Protein AF-A0A8T5P0H5-F1 (afdb_monomer)

Nearest PDB structures (foldseek):
  1v0w-assembly1_A  TM=5.318E-01  e=8.732E-02  Streptomyces sp. PMF
  1v0r-assembly1_A  TM=5.333E-01  e=1.124E-01  Streptomyces sp. PMF
  1v0t-assembly1_A  TM=5.314E-01  e=1.359E-01  Streptomyces sp. PMF
  1v0v-assembly1_A  TM=5.376E-01  e=1.448E-01  Streptomyces sp. PMF
  8ctp-assembly1_A  TM=5.284E-01  e=1.124E-01  Streptomyces sp. PMF

Structure (mmCIF, N/CA/C/O backbone):
data_AF-A0A8T5P0H5-F1
#
_entry.id   AF-A0A8T5P0H5-F1
#
loop_
_atom_site.group_PDB
_atom_site.id
_atom_site.type_symbol
_atom_site.label_atom_id
_atom_site.label_alt_id
_atom_site.label_comp_id
_atom_site.label_asym_id
_atom_site.label_entity_id
_atom_site.label_seq_id
_atom_site.pdbx_PDB_ins_code
_atom_site.Cartn_x
_atom_site.Cartn_y
_atom_site.Cartn_z
_atom_site.occupancy
_atom_site.B_iso_or_equiv
_atom_site.auth_seq_id
_atom_site.auth_comp_id
_atom_site.auth_asym_id
_atom_site.auth_atom_id
_atom_site.pdbx_PDB_model_num
ATOM 1 N N . MET A 1 1 ? -39.575 -4.134 -15.762 1.00 44.69 1 MET A N 1
ATOM 2 C CA . MET A 1 1 ? -38.129 -4.417 -15.915 1.00 44.69 1 MET A CA 1
ATOM 3 C C . MET A 1 1 ? -37.350 -3.123 -15.708 1.00 44.69 1 MET A C 1
ATOM 5 O O . MET A 1 1 ? -37.526 -2.203 -16.495 1.00 44.69 1 MET A O 1
ATOM 9 N N . LYS A 1 2 ? -36.555 -3.002 -14.634 1.00 48.47 2 LYS A N 1
ATOM 10 C CA . LYS A 1 2 ? -35.640 -1.858 -14.465 1.00 48.47 2 LYS A CA 1
ATOM 11 C C . LYS A 1 2 ? -34.492 -2.027 -15.464 1.00 48.47 2 LYS A C 1
ATOM 13 O O . LYS A 1 2 ? -33.839 -3.065 -15.444 1.00 48.47 2 LYS A O 1
ATOM 18 N N . LYS A 1 3 ? -34.269 -1.041 -16.341 1.00 45.06 3 LYS A N 1
ATOM 19 C CA . LYS A 1 3 ? -33.058 -0.974 -17.172 1.00 45.06 3 LYS A CA 1
ATOM 20 C C . LYS A 1 3 ? -31.855 -0.977 -16.229 1.00 45.06 3 LYS A C 1
ATOM 22 O O . LYS A 1 3 ? -31.687 -0.038 -15.456 1.00 45.06 3 LYS A O 1
ATOM 27 N N . ILE A 1 4 ? -31.061 -2.043 -16.266 1.00 47.72 4 ILE A N 1
ATOM 28 C CA . ILE A 1 4 ? -29.749 -2.066 -15.625 1.00 47.72 4 ILE A CA 1
ATOM 29 C C . ILE A 1 4 ? -28.857 -1.197 -16.507 1.00 47.72 4 ILE A C 1
ATOM 31 O O . ILE A 1 4 ? -28.456 -1.607 -17.593 1.00 47.72 4 ILE A O 1
ATOM 35 N N . THR A 1 5 ? -28.624 0.044 -16.087 1.00 47.12 5 THR A N 1
ATOM 36 C CA . THR A 1 5 ? -27.625 0.905 -16.718 1.00 47.12 5 THR A CA 1
ATOM 37 C C . THR A 1 5 ? -26.264 0.314 -16.381 1.00 47.12 5 THR A C 1
ATOM 39 O O . THR A 1 5 ? -25.822 0.372 -15.236 1.00 47.12 5 THR A O 1
ATOM 42 N N . GLN A 1 6 ? -25.629 -0.321 -17.361 1.00 45.25 6 GLN A N 1
ATOM 43 C CA . GLN A 1 6 ? -24.291 -0.877 -17.219 1.00 45.25 6 GLN A CA 1
ATOM 44 C C . GLN A 1 6 ? -23.305 0.290 -17.074 1.00 45.25 6 GLN A C 1
ATOM 46 O O . GLN A 1 6 ? -22.944 0.938 -18.053 1.00 45.25 6 GLN A O 1
ATOM 51 N N . ILE A 1 7 ? -22.919 0.610 -15.838 1.00 54.91 7 ILE A N 1
ATOM 52 C CA . ILE A 1 7 ? -21.871 1.597 -15.570 1.00 54.91 7 ILE A CA 1
ATOM 53 C C . ILE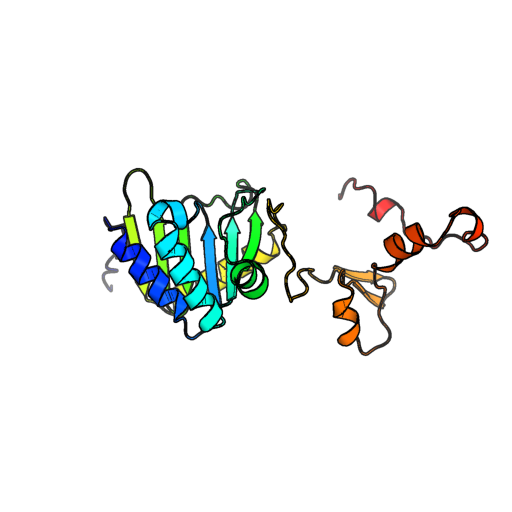 A 1 7 ? -20.541 0.899 -15.852 1.00 54.91 7 ILE A C 1
ATOM 55 O O . ILE A 1 7 ? -20.020 0.167 -15.014 1.00 54.91 7 ILE A O 1
ATOM 59 N N . SER A 1 8 ? -20.000 1.082 -17.056 1.00 57.00 8 SER A N 1
ATOM 60 C CA . SER A 1 8 ? -18.631 0.668 -17.355 1.00 57.00 8 SER A CA 1
ATOM 61 C C . SER A 1 8 ? -17.672 1.635 -16.660 1.00 57.00 8 SER A C 1
ATOM 63 O O . SER A 1 8 ? -17.469 2.758 -17.126 1.00 57.00 8 SER A O 1
ATOM 65 N N . CYS A 1 9 ? -17.090 1.224 -15.535 1.00 64.69 9 CYS A N 1
ATOM 66 C CA . CYS A 1 9 ? -15.968 1.945 -14.943 1.00 64.69 9 CYS A CA 1
ATOM 67 C C . CYS A 1 9 ? -14.718 1.620 -15.772 1.00 64.69 9 CYS A C 1
ATOM 69 O O . CYS A 1 9 ? -14.183 0.518 -15.693 1.00 64.69 9 CYS A O 1
ATOM 71 N N . VAL A 1 10 ? -14.307 2.550 -16.633 1.00 81.50 10 VAL A N 1
ATOM 72 C CA . VAL A 1 10 ? -13.114 2.414 -17.479 1.00 81.50 10 VAL A CA 1
ATOM 73 C C . VAL A 1 10 ? -12.000 3.272 -16.887 1.00 81.50 10 VAL A C 1
ATOM 75 O O . VAL A 1 10 ? -12.259 4.400 -16.470 1.00 81.50 10 VAL A O 1
ATOM 78 N N . LEU A 1 11 ? -10.769 2.749 -16.887 1.00 84.19 11 LEU A N 1
ATOM 79 C CA . LEU A 1 11 ? -9.558 3.498 -16.537 1.00 84.19 11 LEU A CA 1
ATOM 80 C C . LEU A 1 11 ? -9.450 4.776 -17.381 1.00 84.19 11 LEU A C 1
ATOM 82 O O . LEU A 1 11 ? -9.324 4.709 -18.608 1.00 84.19 11 LEU A O 1
ATOM 86 N N . GLN A 1 12 ? -9.495 5.932 -16.718 1.00 90.12 12 GLN A N 1
ATOM 87 C CA . GLN A 1 12 ? -9.433 7.250 -17.352 1.00 90.12 12 GLN A CA 1
ATOM 88 C C . GLN A 1 12 ? -7.997 7.764 -17.356 1.00 90.12 12 GLN A C 1
ATOM 90 O O . GLN A 1 12 ? -7.232 7.449 -16.450 1.00 90.12 12 GLN A O 1
ATOM 95 N N . CYS A 1 13 ? -7.616 8.556 -18.361 1.00 91.75 13 CYS A N 1
ATOM 96 C CA . CYS A 1 13 ? -6.316 9.229 -18.356 1.00 91.75 13 CYS A CA 1
ATOM 97 C C . CYS A 1 13 ? -6.170 10.082 -17.091 1.00 91.75 13 CYS A C 1
ATOM 99 O O . CYS A 1 13 ? -7.081 10.835 -16.755 1.00 91.75 13 CYS A O 1
ATOM 101 N N . ALA A 1 14 ? -5.020 9.981 -16.433 1.00 93.94 14 ALA A N 1
ATOM 102 C CA . ALA A 1 14 ? -4.724 10.727 -15.220 1.00 93.94 14 ALA A CA 1
ATOM 103 C C . ALA A 1 14 ? -3.312 11.312 -15.260 1.00 93.94 14 ALA A C 1
ATOM 105 O O . ALA A 1 14 ? -2.470 10.938 -16.080 1.00 93.94 14 ALA A O 1
ATOM 106 N N . THR A 1 15 ? -3.071 12.267 -14.376 1.00 95.00 15 THR A N 1
ATOM 107 C CA . THR A 1 15 ? -1.801 12.962 -14.207 1.00 95.00 15 THR A CA 1
ATOM 108 C C . THR A 1 15 ? -1.085 12.482 -12.951 1.00 95.00 15 THR A C 1
ATOM 110 O O . THR A 1 15 ? -1.682 11.920 -12.033 1.00 95.00 15 THR A O 1
ATOM 113 N N . VAL A 1 16 ? 0.219 12.747 -12.878 1.00 94.69 16 VAL A N 1
ATOM 114 C CA . VAL A 1 16 ? 1.026 12.466 -11.680 1.00 94.69 16 VAL A CA 1
ATOM 115 C C . VAL A 1 16 ? 0.459 13.179 -10.442 1.00 94.69 16 VAL A C 1
ATOM 117 O O . VAL A 1 16 ? 0.524 12.639 -9.340 1.00 94.69 16 VAL A O 1
ATOM 120 N N . ASN A 1 17 ? -0.144 14.360 -10.618 1.00 96.00 17 ASN A N 1
ATOM 121 C CA . ASN A 1 17 ? -0.782 15.091 -9.523 1.00 96.00 17 ASN A CA 1
ATOM 122 C C . ASN A 1 17 ? -2.040 14.379 -9.011 1.00 96.00 17 ASN A C 1
ATOM 124 O O . ASN A 1 17 ? -2.249 14.354 -7.805 1.00 96.00 17 ASN A O 1
ATOM 128 N N . ASP A 1 18 ? -2.819 13.726 -9.879 1.00 95.94 18 ASP A N 1
ATOM 129 C CA . ASP A 1 18 ? -3.996 12.960 -9.445 1.00 95.94 18 ASP A CA 1
ATOM 130 C C . ASP A 1 18 ? -3.599 11.793 -8.525 1.00 95.94 18 ASP A C 1
ATOM 132 O O . ASP A 1 18 ? -4.246 11.550 -7.504 1.00 95.94 18 ASP A O 1
ATOM 136 N N . LEU A 1 19 ? -2.498 11.097 -8.844 1.00 95.19 19 LEU A N 1
ATOM 137 C CA . LEU A 1 19 ? -1.942 10.050 -7.978 1.00 95.19 19 LEU A CA 1
ATOM 138 C C . LEU A 1 19 ? -1.364 10.607 -6.677 1.00 95.19 19 LEU A C 1
ATOM 140 O O . LEU A 1 19 ? -1.512 9.987 -5.621 1.00 95.19 19 LEU A O 1
ATOM 144 N N . T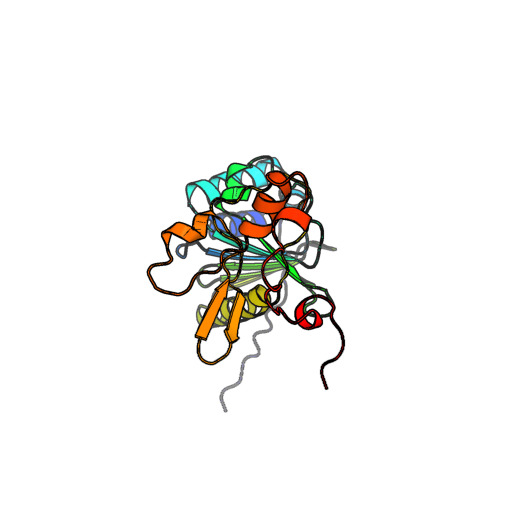YR A 1 20 ? -0.717 11.770 -6.731 1.00 96.44 20 TYR A N 1
ATOM 145 C CA . TYR A 1 20 ? -0.203 12.431 -5.536 1.00 96.44 20 TYR A CA 1
ATOM 146 C C . TYR A 1 20 ? -1.342 12.847 -4.594 1.00 96.44 20 TYR A C 1
ATOM 148 O O . TYR A 1 20 ? -1.295 12.527 -3.409 1.00 96.44 20 TYR A O 1
ATOM 156 N N . ASP A 1 21 ? -2.407 13.456 -5.115 1.00 97.50 21 ASP A N 1
ATOM 157 C CA . ASP A 1 21 ? -3.586 13.858 -4.341 1.00 97.50 21 ASP A CA 1
ATOM 158 C C . ASP A 1 21 ? -4.334 12.654 -3.758 1.00 97.50 21 ASP A C 1
ATOM 160 O O . ASP A 1 21 ? -4.834 12.699 -2.630 1.00 97.50 21 ASP A O 1
ATOM 164 N N . LEU A 1 22 ? -4.411 11.552 -4.509 1.00 97.50 22 LEU A N 1
ATOM 165 C CA . LEU A 1 22 ? -4.937 10.283 -4.015 1.00 97.50 22 LEU A CA 1
ATOM 166 C C . LEU A 1 22 ? -4.081 9.741 -2.859 1.00 97.50 22 LEU A C 1
ATOM 168 O O . LEU A 1 22 ? -4.621 9.349 -1.823 1.00 97.50 22 LEU A O 1
ATOM 172 N N . SER A 1 23 ? -2.756 9.770 -3.010 1.00 97.12 23 SER A N 1
ATOM 173 C CA . SER A 1 23 ? -1.814 9.330 -1.978 1.00 97.12 23 SER A CA 1
ATOM 174 C C . SER A 1 23 ? -1.914 10.203 -0.725 1.00 97.12 23 SER A C 1
ATOM 176 O O . SER A 1 23 ? -1.983 9.673 0.383 1.00 97.12 23 SER A O 1
ATOM 178 N N . LEU A 1 24 ? -2.031 11.527 -0.884 1.00 98.00 24 LEU A N 1
ATOM 179 C CA . LEU A 1 24 ? -2.271 12.469 0.213 1.00 98.00 24 LEU A CA 1
ATOM 180 C C . LEU A 1 24 ? -3.552 12.134 0.983 1.00 98.00 24 LEU A C 1
ATOM 182 O O . LEU A 1 24 ? -3.541 12.122 2.213 1.00 98.00 24 LEU A O 1
ATOM 186 N N . LYS A 1 25 ? -4.645 11.816 0.277 1.00 98.19 25 LYS A N 1
ATOM 187 C CA . LYS A 1 25 ? -5.904 11.391 0.911 1.00 98.19 25 LYS A CA 1
ATOM 188 C C . LYS A 1 25 ? -5.732 10.091 1.688 1.00 98.19 25 LYS A C 1
ATOM 190 O O . LYS A 1 25 ? -6.198 10.007 2.819 1.00 98.19 25 LYS A O 1
ATOM 195 N N . SER A 1 26 ? -5.022 9.110 1.132 1.00 98.12 26 SER A N 1
ATOM 196 C CA . SER A 1 26 ? -4.758 7.850 1.839 1.00 98.12 26 SER A CA 1
ATOM 197 C C . SER A 1 26 ? -3.908 8.051 3.101 1.00 98.12 26 SER A C 1
ATOM 199 O O . SER A 1 26 ? -4.159 7.415 4.124 1.00 98.12 26 SER A O 1
ATOM 201 N N . ALA A 1 27 ? -2.981 9.018 3.093 1.00 98.06 27 ALA A N 1
ATOM 202 C CA . ALA A 1 27 ? -2.205 9.402 4.273 1.00 98.06 27 ALA A CA 1
ATOM 203 C C . ALA A 1 27 ? -3.049 10.081 5.364 1.00 98.06 27 ALA A C 1
ATOM 205 O O . ALA A 1 27 ? -2.593 10.224 6.498 1.00 98.06 27 ALA A O 1
ATOM 206 N N . GLN A 1 28 ? -4.277 10.487 5.043 1.00 97.94 28 GLN A N 1
ATOM 207 C CA . GLN A 1 28 ? -5.263 11.062 5.959 1.00 97.94 28 GLN A CA 1
ATOM 208 C C . GLN A 1 28 ? -6.421 10.093 6.258 1.00 97.94 28 GLN A C 1
ATOM 210 O O . GLN A 1 28 ? -7.423 10.513 6.838 1.00 97.94 28 GLN A O 1
ATOM 215 N N . SER A 1 29 ? -6.279 8.814 5.882 1.00 97.88 29 SER A N 1
ATOM 216 C CA . SER A 1 29 ? -7.278 7.759 6.090 1.00 97.88 29 SER A CA 1
ATOM 217 C C . SER A 1 29 ? -7.790 7.741 7.532 1.00 97.88 29 SER A C 1
ATOM 219 O O . SER A 1 29 ? -7.007 7.745 8.494 1.00 97.88 29 SER A O 1
ATOM 221 N N . LYS A 1 30 ? -9.117 7.719 7.688 1.00 97.88 30 LYS A N 1
ATOM 222 C CA . LYS A 1 30 ? -9.780 7.720 9.002 1.00 97.88 30 LYS A CA 1
ATOM 223 C C . LYS A 1 30 ? -9.625 6.378 9.700 1.00 97.88 30 LYS A C 1
ATOM 225 O O . LYS A 1 30 ? -9.479 6.337 10.917 1.00 97.88 30 LYS A O 1
ATOM 230 N N . GLU A 1 31 ? -9.606 5.295 8.931 1.00 97.50 31 GLU A N 1
ATOM 231 C CA . GLU A 1 31 ? -9.396 3.940 9.440 1.00 97.50 31 GLU A CA 1
ATOM 232 C C . GLU A 1 31 ? -7.953 3.663 9.878 1.00 97.50 31 GLU A C 1
ATOM 234 O O . GLU A 1 31 ? -7.678 2.593 10.425 1.00 97.50 31 GLU A O 1
ATOM 239 N N . LYS A 1 32 ? -7.022 4.596 9.625 1.00 97.88 32 LYS A N 1
ATOM 240 C CA . LYS A 1 32 ? -5.582 4.439 9.899 1.00 97.88 32 LYS A CA 1
ATOM 241 C C . LYS A 1 32 ? -4.961 3.222 9.210 1.00 97.88 32 LYS A C 1
ATOM 243 O O . LYS A 1 32 ? -3.913 2.728 9.623 1.00 97.88 32 LYS A O 1
ATOM 248 N N . LYS A 1 33 ? -5.607 2.740 8.149 1.00 97.69 33 LYS A N 1
ATOM 249 C CA . LYS A 1 33 ? -5.208 1.563 7.383 1.00 97.69 33 LYS A CA 1
ATOM 250 C C . LYS A 1 33 ? -5.294 1.852 5.897 1.00 97.69 33 LYS A C 1
ATOM 252 O O . LYS A 1 33 ? -6.231 2.504 5.431 1.00 97.69 33 LYS A O 1
ATOM 257 N N . VAL A 1 34 ? -4.310 1.337 5.179 1.00 98.50 34 VAL A N 1
ATOM 258 C CA . VAL A 1 34 ? -4.215 1.373 3.725 1.00 98.50 34 VAL A CA 1
ATOM 259 C C . VAL A 1 34 ? -3.761 -0.004 3.255 1.00 98.50 34 VAL A C 1
ATOM 261 O O . VAL A 1 34 ? -2.863 -0.604 3.848 1.00 98.50 34 VAL A O 1
ATOM 264 N N . PHE A 1 35 ? -4.384 -0.506 2.197 1.00 98.69 35 PHE A N 1
ATOM 265 C CA . PHE A 1 35 ? -4.024 -1.771 1.566 1.00 98.69 35 PHE A CA 1
ATOM 266 C C . PHE A 1 35 ? -3.581 -1.509 0.130 1.00 98.69 35 PHE A C 1
ATOM 268 O O . PHE A 1 35 ? -4.236 -0.746 -0.582 1.00 98.69 35 PHE A O 1
ATOM 275 N N . ILE A 1 36 ? -2.470 -2.119 -0.277 1.00 98.31 36 ILE A N 1
ATOM 276 C CA . ILE A 1 36 ? -1.830 -1.876 -1.570 1.00 98.31 36 ILE A CA 1
ATOM 277 C C . ILE A 1 36 ? -1.541 -3.202 -2.261 1.00 98.31 36 ILE A C 1
ATOM 279 O O . ILE A 1 36 ? -0.855 -4.057 -1.704 1.00 98.31 36 ILE A O 1
ATOM 283 N N . TYR A 1 37 ? -2.015 -3.349 -3.491 1.00 98.12 37 TYR A N 1
ATOM 284 C CA . TYR A 1 37 ? -1.456 -4.308 -4.438 1.00 98.12 37 TYR A CA 1
ATOM 285 C C . TYR A 1 37 ? -0.434 -3.560 -5.292 1.00 98.12 37 TYR A C 1
ATOM 287 O O . TYR A 1 37 ? -0.807 -2.714 -6.102 1.00 98.12 37 TYR A O 1
ATOM 295 N N . GLU A 1 38 ? 0.848 -3.824 -5.058 1.00 95.50 38 GLU A N 1
ATOM 296 C CA . GLU A 1 38 ? 1.960 -3.050 -5.608 1.00 95.50 38 GLU A CA 1
ATOM 297 C C . GLU A 1 38 ? 2.542 -3.713 -6.855 1.00 95.50 38 GLU A C 1
ATOM 299 O O . GLU A 1 38 ? 2.942 -4.885 -6.832 1.00 95.50 38 GLU A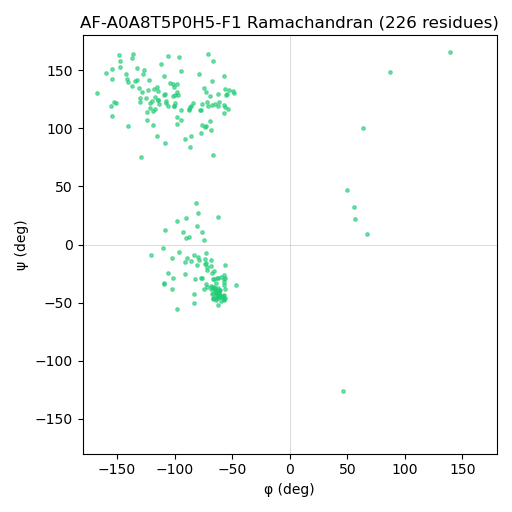 O 1
ATOM 304 N N . LYS A 1 39 ? 2.703 -2.903 -7.904 1.00 92.00 39 LYS A N 1
ATOM 305 C CA . LYS A 1 39 ? 3.435 -3.255 -9.122 1.00 92.00 39 LYS A CA 1
ATOM 306 C C . LYS A 1 39 ? 4.764 -2.505 -9.241 1.00 92.00 39 LYS A C 1
ATOM 308 O O . LYS A 1 39 ? 5.725 -3.067 -9.766 1.00 92.00 39 LYS A O 1
ATOM 313 N N . SER A 1 40 ? 4.845 -1.259 -8.776 1.00 87.31 40 SER A N 1
ATOM 314 C CA . SER A 1 40 ? 6.027 -0.411 -8.916 1.00 87.31 40 SER A CA 1
ATOM 315 C 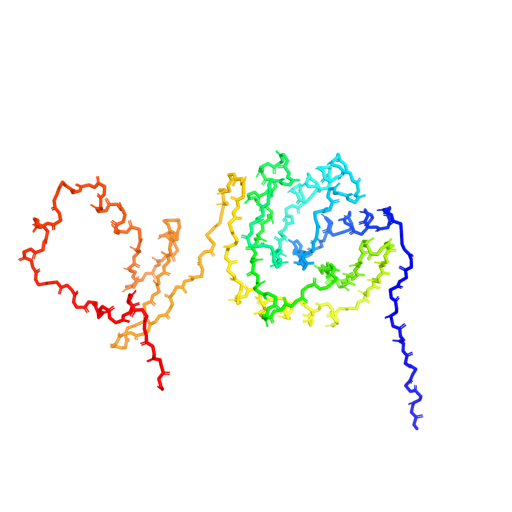C . SER A 1 40 ? 6.139 0.657 -7.825 1.00 87.31 40 SER A C 1
ATOM 317 O O . SER A 1 40 ? 5.144 1.166 -7.339 1.00 87.31 40 SER A O 1
ATOM 319 N N . ASP A 1 41 ? 7.376 1.041 -7.500 1.00 88.25 41 ASP A N 1
ATOM 320 C CA . ASP A 1 41 ? 7.651 2.048 -6.470 1.00 88.25 41 ASP A CA 1
ATOM 321 C C . ASP A 1 41 ? 7.115 3.439 -6.852 1.00 88.25 41 ASP A C 1
ATOM 323 O O . ASP A 1 41 ? 7.573 4.053 -7.824 1.00 88.25 41 ASP A O 1
ATOM 327 N N . LEU A 1 42 ? 6.225 3.970 -6.008 1.00 87.38 42 LEU A N 1
ATOM 328 C CA . LEU A 1 42 ? 5.649 5.315 -6.089 1.00 87.38 42 LEU A CA 1
ATOM 329 C C . LEU A 1 42 ? 6.696 6.418 -6.336 1.00 87.38 42 LEU A C 1
ATOM 331 O O . LEU A 1 42 ? 6.417 7.384 -7.053 1.00 87.38 42 LEU A O 1
ATOM 335 N N . SER A 1 43 ? 7.912 6.286 -5.790 1.00 91.56 43 SER A N 1
ATOM 336 C CA . SER A 1 43 ? 8.985 7.279 -5.959 1.00 91.56 43 SER A CA 1
ATOM 337 C C . SER A 1 43 ? 9.380 7.499 -7.424 1.00 91.56 43 SER A C 1
ATOM 339 O O . SER A 1 43 ? 9.760 8.610 -7.798 1.00 91.56 43 SER A O 1
ATOM 341 N N . LYS A 1 44 ? 9.206 6.480 -8.275 1.00 90.69 44 LYS A N 1
ATOM 342 C CA . LYS A 1 44 ? 9.468 6.554 -9.718 1.00 90.69 44 LYS A CA 1
ATOM 343 C C . LYS A 1 44 ? 8.432 7.392 -10.467 1.00 90.69 44 LYS A C 1
ATOM 345 O O . LYS A 1 44 ? 8.706 7.835 -11.577 1.00 90.69 44 LYS A O 1
ATOM 350 N N . ILE A 1 45 ? 7.259 7.604 -9.870 1.00 90.62 45 ILE A N 1
ATOM 351 C CA . ILE A 1 45 ? 6.120 8.284 -10.494 1.00 90.62 45 ILE A CA 1
ATOM 352 C C . ILE A 1 45 ? 6.076 9.748 -10.063 1.00 90.62 45 ILE A C 1
ATOM 354 O O . ILE A 1 45 ? 6.056 10.649 -10.898 1.00 90.62 45 ILE A O 1
ATOM 358 N N . ILE A 1 46 ? 6.054 9.991 -8.749 1.00 94.00 46 ILE A N 1
ATOM 359 C CA . ILE A 1 46 ? 5.872 11.336 -8.178 1.00 94.00 46 ILE A CA 1
ATOM 360 C C . ILE A 1 46 ? 7.199 12.023 -7.822 1.00 94.00 46 ILE A C 1
ATOM 362 O O . ILE A 1 46 ? 7.199 13.200 -7.461 1.00 94.00 46 ILE A O 1
ATOM 366 N N . GLY A 1 47 ? 8.320 11.307 -7.930 1.00 95.31 47 GLY A N 1
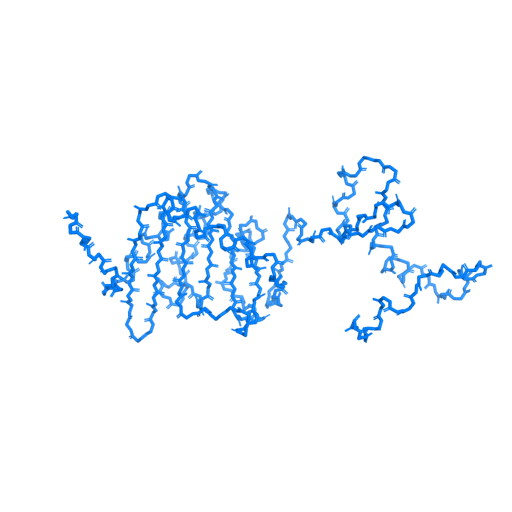ATOM 367 C CA . GLY A 1 47 ? 9.649 11.765 -7.535 1.00 95.31 47 GLY A CA 1
ATOM 368 C C . GLY A 1 47 ? 9.963 11.498 -6.060 1.00 95.31 47 GLY A C 1
ATOM 369 O O . GLY A 1 47 ? 9.089 11.530 -5.190 1.00 95.31 47 GLY A O 1
ATOM 370 N N . SER A 1 48 ? 11.243 11.259 -5.767 1.00 95.50 48 SER A N 1
ATOM 371 C CA . SER A 1 48 ? 11.707 10.820 -4.445 1.00 95.50 48 SER A CA 1
ATOM 372 C C . SER A 1 48 ? 11.396 11.806 -3.318 1.00 95.50 48 SER A C 1
ATOM 374 O O . SER A 1 48 ? 11.006 11.376 -2.240 1.00 95.50 48 SER A O 1
ATOM 376 N N . GLU A 1 49 ? 11.522 13.115 -3.549 1.00 96.19 49 GLU A N 1
ATOM 377 C CA . GLU A 1 49 ? 11.263 14.120 -2.505 1.00 96.19 49 GLU A CA 1
ATOM 378 C C . GLU A 1 49 ? 9.780 14.160 -2.104 1.00 96.19 49 GLU A C 1
ATOM 380 O O . GLU A 1 49 ? 9.459 14.038 -0.923 1.00 96.19 49 GLU A O 1
ATOM 385 N N . LYS A 1 50 ? 8.859 14.192 -3.080 1.00 96.31 50 LYS A N 1
ATOM 386 C CA . LYS A 1 50 ? 7.411 14.125 -2.808 1.00 96.31 50 LYS A CA 1
ATOM 387 C C . LYS A 1 50 ? 7.008 12.813 -2.136 1.00 96.31 50 LYS A C 1
ATOM 389 O O . LYS A 1 50 ? 6.138 12.803 -1.265 1.00 96.31 50 LYS A O 1
ATOM 394 N N . ALA A 1 51 ? 7.634 11.704 -2.530 1.00 97.12 51 ALA A N 1
ATOM 395 C CA . ALA A 1 51 ? 7.404 10.417 -1.889 1.00 97.12 51 ALA A CA 1
ATOM 396 C C . ALA A 1 51 ? 7.852 10.434 -0.418 1.00 97.12 51 ALA A C 1
ATOM 398 O O . ALA A 1 51 ? 7.120 9.963 0.447 1.00 97.12 51 ALA A O 1
ATOM 399 N N . GLU A 1 52 ? 9.004 11.025 -0.100 1.00 97.50 52 GLU A N 1
ATOM 400 C CA . GLU A 1 52 ? 9.469 11.166 1.286 1.00 97.50 52 GLU A CA 1
ATOM 401 C C . GLU A 1 52 ? 8.577 12.096 2.125 1.00 97.50 52 GLU A C 1
ATOM 403 O O . GLU A 1 52 ? 8.315 11.806 3.295 1.00 97.50 52 GLU A O 1
ATOM 408 N N . GLU A 1 53 ? 8.048 13.176 1.548 1.00 97.12 53 GLU A N 1
ATOM 409 C CA . GLU A 1 53 ? 7.049 14.027 2.212 1.00 97.12 53 GLU A CA 1
ATOM 410 C C . GLU A 1 53 ? 5.775 13.249 2.565 1.00 97.12 53 GLU A C 1
ATOM 412 O O . GLU A 1 53 ? 5.289 13.329 3.697 1.00 97.12 53 GLU A O 1
ATOM 417 N N . LEU A 1 54 ? 5.268 12.433 1.636 1.00 97.56 54 LEU A N 1
ATOM 418 C CA . LEU A 1 54 ? 4.125 11.553 1.887 1.00 97.56 54 LEU A CA 1
ATOM 419 C C . LEU A 1 54 ? 4.413 10.533 2.989 1.00 97.56 54 LEU A C 1
ATOM 421 O O . LEU A 1 54 ? 3.583 10.329 3.870 1.00 97.56 54 LEU A O 1
ATOM 425 N N . ARG A 1 55 ? 5.599 9.923 2.993 1.00 97.56 55 ARG A N 1
ATOM 426 C CA . ARG A 1 55 ? 6.008 8.958 4.028 1.00 97.56 55 ARG A CA 1
ATOM 427 C C . ARG A 1 55 ? 6.040 9.596 5.414 1.00 97.56 55 ARG A C 1
ATOM 429 O O . ARG A 1 55 ? 5.557 8.998 6.373 1.00 97.56 55 ARG A O 1
ATOM 436 N N . LYS A 1 56 ? 6.520 10.840 5.520 1.00 98.06 56 LYS A N 1
ATOM 437 C CA . LYS A 1 56 ? 6.440 11.624 6.766 1.00 98.06 56 LYS A CA 1
ATOM 438 C C . LYS A 1 56 ? 4.992 11.868 7.195 1.00 98.06 56 LYS A C 1
ATOM 440 O O . LYS A 1 56 ? 4.704 11.801 8.385 1.00 98.06 56 LYS A O 1
ATOM 445 N N . LEU A 1 57 ? 4.081 12.125 6.254 1.00 98.00 57 LEU A N 1
ATOM 446 C CA . LEU A 1 57 ? 2.651 12.279 6.542 1.00 98.00 57 LEU A CA 1
ATOM 447 C C . LEU A 1 57 ? 2.013 10.976 7.034 1.00 98.00 57 LEU A C 1
ATOM 449 O O . LEU A 1 57 ? 1.310 11.005 8.041 1.00 98.00 57 LEU A O 1
ATOM 453 N N . PHE A 1 58 ? 2.285 9.842 6.383 1.00 98.12 58 PHE A N 1
ATOM 454 C CA . PHE A 1 58 ? 1.815 8.531 6.840 1.00 98.12 58 PHE A CA 1
ATOM 455 C C . PHE A 1 58 ? 2.303 8.219 8.256 1.00 98.12 58 PHE A C 1
ATOM 457 O O . PHE A 1 58 ? 1.503 7.805 9.093 1.00 98.12 58 PHE A O 1
ATOM 464 N N . LEU A 1 59 ? 3.587 8.474 8.529 1.00 96.94 59 LEU A N 1
ATOM 465 C CA . LEU A 1 59 ? 4.183 8.291 9.849 1.00 96.94 59 LEU A CA 1
ATOM 466 C C . LEU A 1 59 ? 3.524 9.197 10.894 1.00 96.94 59 LEU A C 1
ATOM 468 O O . LEU A 1 59 ? 3.037 8.707 11.907 1.00 96.94 59 LEU A O 1
ATOM 472 N N . LYS A 1 60 ? 3.433 10.504 10.615 1.00 98.12 60 LYS A N 1
ATOM 473 C CA . LYS A 1 60 ? 2.795 11.495 11.497 1.00 98.12 60 LYS A CA 1
ATOM 474 C C . LYS A 1 60 ? 1.345 11.138 11.820 1.00 98.12 60 LYS A C 1
ATOM 476 O O . LYS A 1 60 ? 0.883 11.384 12.927 1.00 98.12 60 LYS A O 1
ATOM 481 N N . ASN A 1 61 ? 0.621 10.603 10.841 1.00 97.94 61 ASN A N 1
ATOM 482 C CA . ASN A 1 61 ? -0.779 10.229 10.993 1.00 97.94 61 ASN A CA 1
ATOM 483 C C . ASN A 1 61 ? -0.963 8.782 11.469 1.00 97.94 61 ASN A C 1
ATOM 485 O O . ASN A 1 61 ? -2.110 8.341 11.542 1.00 97.94 61 ASN A O 1
ATOM 489 N N . GLU A 1 62 ? 0.124 8.074 11.791 1.00 96.94 62 GLU A N 1
ATOM 490 C CA . GLU A 1 62 ? 0.144 6.697 12.297 1.00 96.94 62 GLU A CA 1
ATOM 491 C C . GLU A 1 62 ? -0.578 5.691 11.388 1.00 96.94 62 GLU A C 1
ATOM 493 O O . GLU A 1 62 ? -1.174 4.713 11.841 1.00 96.94 62 GLU A O 1
ATOM 498 N N . ILE A 1 63 ? -0.537 5.925 10.077 1.00 97.75 63 ILE A N 1
ATOM 499 C CA . ILE A 1 63 ? -1.186 5.052 9.102 1.00 97.75 63 ILE A CA 1
ATOM 500 C C . ILE A 1 63 ? -0.395 3.749 8.973 1.00 97.75 63 ILE A C 1
ATOM 502 O O . ILE A 1 63 ? 0.822 3.764 8.777 1.00 97.75 63 ILE A O 1
ATOM 506 N N . LYS A 1 64 ? -1.096 2.615 9.041 1.00 97.31 64 LYS A N 1
ATOM 507 C CA . LYS A 1 64 ? -0.539 1.288 8.765 1.00 97.31 64 LYS A CA 1
ATOM 508 C C . LYS A 1 64 ? -0.846 0.882 7.328 1.00 97.31 64 LYS A C 1
ATOM 510 O O . LYS A 1 64 ? -1.997 0.920 6.898 1.00 97.31 64 LYS A O 1
ATOM 515 N N . ILE A 1 65 ? 0.181 0.477 6.599 1.00 97.81 65 ILE A N 1
ATOM 516 C CA . ILE A 1 65 ? 0.119 0.151 5.180 1.00 97.81 65 ILE A CA 1
ATOM 517 C C . ILE A 1 65 ? 0.473 -1.322 5.018 1.00 97.81 65 ILE A C 1
ATOM 519 O O . ILE A 1 65 ? 1.588 -1.739 5.322 1.00 97.81 65 ILE A O 1
ATOM 523 N N . LYS A 1 66 ? -0.478 -2.111 4.523 1.00 97.94 66 LYS A N 1
ATOM 524 C CA . LYS A 1 66 ? -0.245 -3.499 4.125 1.00 97.94 66 LYS A CA 1
ATOM 525 C C . LYS A 1 66 ? -0.083 -3.565 2.617 1.00 97.94 66 LYS A C 1
ATOM 527 O O . LYS A 1 66 ? -0.995 -3.185 1.890 1.00 97.94 66 LYS A O 1
ATOM 532 N N . GLN A 1 67 ? 1.050 -4.075 2.160 1.00 98.00 67 GLN A N 1
ATOM 533 C CA . GLN A 1 67 ? 1.394 -4.156 0.750 1.00 98.00 67 GLN A CA 1
ATOM 534 C C . GLN A 1 67 ? 1.619 -5.604 0.314 1.00 98.00 67 GLN A C 1
ATOM 536 O O . GLN A 1 67 ? 2.475 -6.292 0.866 1.00 98.00 67 GLN A O 1
ATOM 541 N N . ILE A 1 68 ? 0.873 -6.047 -0.694 1.00 98.12 68 ILE A N 1
ATOM 542 C CA . ILE A 1 68 ? 1.104 -7.302 -1.411 1.00 98.12 68 ILE A CA 1
ATOM 543 C C . ILE A 1 68 ? 1.811 -6.969 -2.724 1.00 98.12 68 ILE A C 1
ATOM 545 O O . ILE A 1 68 ? 1.407 -6.043 -3.423 1.00 98.12 68 ILE A O 1
ATOM 549 N N . THR A 1 69 ? 2.845 -7.721 -3.082 1.00 97.50 69 THR A N 1
ATOM 550 C CA . THR A 1 69 ? 3.549 -7.582 -4.363 1.00 97.50 69 THR A CA 1
ATOM 551 C C . THR A 1 69 ? 3.848 -8.947 -4.983 1.00 97.50 69 THR A C 1
ATOM 553 O O . THR A 1 69 ? 3.882 -9.952 -4.282 1.00 97.50 69 THR A O 1
ATOM 556 N N . ASN A 1 70 ? 4.107 -8.994 -6.291 1.00 96.62 70 ASN A N 1
ATOM 557 C CA . ASN A 1 70 ? 4.686 -10.175 -6.942 1.00 96.62 70 ASN A CA 1
ATOM 558 C C . ASN A 1 70 ? 6.223 -10.115 -7.036 1.00 96.62 70 ASN A C 1
ATOM 560 O O . ASN A 1 70 ? 6.829 -10.886 -7.781 1.00 96.62 70 ASN A O 1
ATOM 564 N N . VAL A 1 71 ? 6.863 -9.154 -6.357 1.00 94.44 71 VAL A N 1
ATOM 565 C CA . VAL A 1 71 ? 8.321 -8.992 -6.337 1.00 94.44 71 VAL A CA 1
ATOM 566 C C . VAL A 1 71 ? 8.889 -9.639 -5.064 1.00 94.44 71 VAL A C 1
ATOM 568 O O . VAL A 1 71 ? 8.724 -9.078 -3.981 1.00 94.44 71 VAL A O 1
ATOM 571 N N . PRO A 1 72 ? 9.610 -10.773 -5.161 1.00 91.38 72 PRO A N 1
ATOM 572 C CA . PRO A 1 72 ? 10.084 -11.510 -3.983 1.00 91.38 72 PRO A CA 1
ATOM 573 C C . PRO A 1 72 ? 11.237 -10.810 -3.247 1.00 91.38 72 PRO A C 1
ATOM 575 O O . PRO A 1 72 ? 11.560 -11.162 -2.113 1.00 91.38 72 PRO A O 1
ATOM 578 N N . ILE A 1 73 ? 11.888 -9.833 -3.891 1.00 92.50 73 ILE A N 1
ATOM 579 C CA . ILE A 1 73 ? 12.971 -9.038 -3.308 1.00 92.50 73 ILE A CA 1
ATOM 580 C C . ILE A 1 73 ? 12.614 -7.556 -3.404 1.00 92.50 73 ILE A C 1
ATOM 582 O O . ILE A 1 73 ? 12.681 -6.971 -4.485 1.00 92.50 73 ILE A O 1
ATOM 586 N N . ILE A 1 74 ? 12.277 -6.932 -2.278 1.00 92.88 74 ILE A N 1
ATOM 587 C CA . ILE A 1 74 ? 11.932 -5.507 -2.244 1.00 92.88 74 ILE A CA 1
ATOM 588 C C . ILE A 1 74 ? 13.220 -4.688 -2.062 1.00 92.88 74 ILE A C 1
ATOM 590 O O . ILE A 1 74 ? 13.886 -4.826 -1.030 1.00 92.88 74 ILE A O 1
ATOM 594 N N . PRO A 1 75 ? 13.607 -3.840 -3.034 1.00 93.62 75 PRO A N 1
ATOM 595 C CA . PRO A 1 75 ? 14.773 -2.975 -2.895 1.00 93.62 75 PRO A CA 1
ATOM 596 C C . PRO A 1 75 ? 14.509 -1.851 -1.887 1.00 93.62 75 PRO A C 1
ATOM 598 O O . PRO A 1 75 ? 13.364 -1.544 -1.559 1.00 93.62 75 PRO A O 1
ATOM 601 N N . SER A 1 76 ? 15.571 -1.190 -1.422 1.00 93.25 76 SER A N 1
ATOM 602 C CA . SER A 1 76 ? 15.408 0.037 -0.638 1.00 93.25 76 SER A CA 1
ATOM 603 C C . SER A 1 76 ? 14.707 1.104 -1.478 1.00 93.25 76 SER A C 1
ATOM 605 O O . SER A 1 76 ? 15.183 1.459 -2.556 1.00 93.25 76 SER A O 1
ATOM 607 N N . PHE A 1 77 ? 13.571 1.596 -0.985 1.00 93.81 77 PHE A N 1
ATOM 608 C CA . PHE A 1 77 ? 12.724 2.570 -1.682 1.00 93.81 77 PHE A CA 1
ATOM 609 C C . PHE A 1 77 ? 12.552 3.878 -0.891 1.00 93.81 77 PHE A C 1
ATOM 611 O O . PHE A 1 77 ? 12.007 4.860 -1.405 1.00 93.81 77 PHE A O 1
ATOM 618 N N . SER A 1 78 ? 13.003 3.911 0.368 1.00 94.88 78 SER A N 1
ATOM 619 C CA . SER A 1 78 ? 12.894 5.078 1.242 1.00 94.88 78 SER A CA 1
ATOM 620 C C . SER A 1 78 ? 14.125 5.266 2.118 1.00 94.88 78 SER A C 1
ATOM 622 O O . SER A 1 78 ? 14.749 4.306 2.563 1.00 94.88 78 SER A O 1
ATOM 624 N N . ARG A 1 79 ? 14.440 6.535 2.398 1.00 94.62 79 ARG A N 1
ATOM 625 C CA . ARG A 1 79 ? 15.441 6.934 3.401 1.00 94.62 79 ARG A CA 1
ATOM 626 C C . ARG A 1 79 ? 14.849 7.019 4.813 1.00 94.62 79 ARG A C 1
ATOM 628 O O . ARG A 1 79 ? 15.595 7.103 5.784 1.00 94.62 79 ARG A O 1
ATOM 635 N N . ASN A 1 80 ? 13.523 7.019 4.939 1.00 94.12 80 ASN A N 1
ATOM 636 C CA . ASN A 1 80 ? 12.818 7.115 6.208 1.00 94.12 80 ASN A CA 1
ATOM 637 C C . ASN A 1 80 ? 12.638 5.722 6.829 1.00 94.12 80 ASN A C 1
ATOM 639 O O . ASN A 1 80 ? 11.600 5.076 6.681 1.00 94.12 80 ASN A O 1
ATOM 643 N N . VAL A 1 81 ? 13.675 5.268 7.533 1.00 93.06 81 VAL A N 1
ATOM 644 C CA . VAL A 1 81 ? 13.705 3.967 8.223 1.00 93.06 81 VAL A CA 1
ATOM 645 C C . VAL A 1 81 ? 12.557 3.831 9.228 1.00 93.06 81 VAL A C 1
ATOM 647 O O . VAL A 1 81 ? 11.989 2.753 9.382 1.00 93.06 81 VAL A O 1
ATOM 650 N N . GLU A 1 82 ? 12.172 4.928 9.879 1.00 94.12 82 GLU A N 1
ATOM 651 C CA . GLU A 1 82 ? 11.081 4.933 10.850 1.00 94.12 82 GLU A CA 1
ATOM 652 C C . GLU A 1 82 ? 9.731 4.645 10.185 1.00 94.12 82 GLU A C 1
ATOM 654 O O . GLU A 1 82 ? 8.987 3.786 10.650 1.00 94.12 82 GLU A O 1
ATOM 659 N N . PHE A 1 83 ? 9.439 5.290 9.053 1.00 95.31 83 PHE A N 1
ATOM 660 C CA . PHE A 1 83 ? 8.254 4.983 8.250 1.00 95.31 83 PHE A CA 1
ATOM 661 C C . PHE A 1 83 ? 8.231 3.511 7.830 1.00 95.31 83 PHE A C 1
ATOM 663 O O . PHE A 1 83 ? 7.216 2.837 7.998 1.00 95.31 83 PHE A O 1
ATOM 670 N N . VAL A 1 84 ? 9.351 2.993 7.323 1.00 93.62 84 VAL A N 1
ATOM 671 C CA . VAL A 1 84 ? 9.436 1.597 6.883 1.00 93.62 84 VAL A CA 1
ATOM 672 C C . VAL A 1 84 ? 9.139 0.644 8.046 1.00 93.62 84 VAL A C 1
ATOM 674 O O . VAL A 1 84 ? 8.282 -0.223 7.908 1.00 93.62 84 VAL A O 1
ATOM 677 N N . ASN A 1 85 ? 9.764 0.836 9.209 1.00 90.38 85 ASN A N 1
ATOM 678 C CA . ASN A 1 85 ? 9.617 -0.069 10.354 1.00 90.38 85 ASN A CA 1
ATOM 679 C C . ASN A 1 85 ? 8.287 0.084 11.113 1.00 90.38 85 ASN A C 1
ATOM 681 O O . ASN A 1 85 ? 7.812 -0.880 11.718 1.00 90.38 85 ASN A O 1
ATOM 685 N N . ASN A 1 86 ? 7.681 1.276 11.107 1.00 91.81 86 ASN A N 1
ATOM 686 C CA . ASN A 1 86 ? 6.483 1.561 11.902 1.00 91.81 86 ASN A CA 1
ATOM 687 C C . ASN A 1 86 ? 5.185 1.538 11.092 1.00 91.81 86 ASN A C 1
ATOM 689 O O . ASN A 1 86 ? 4.130 1.256 11.668 1.00 91.81 86 ASN A O 1
ATOM 693 N N . CYS A 1 87 ? 5.224 1.844 9.796 1.00 95.00 87 CYS A N 1
ATOM 694 C CA . CYS A 1 87 ? 4.027 1.969 8.965 1.00 95.00 87 CYS A CA 1
ATOM 695 C C . CYS A 1 87 ? 3.869 0.832 7.960 1.00 95.00 87 CYS A C 1
ATOM 697 O O . CYS A 1 87 ? 2.731 0.473 7.673 1.00 95.00 87 CYS A O 1
ATOM 699 N N . MET A 1 88 ? 4.958 0.276 7.424 1.00 94.94 88 MET A N 1
ATOM 700 C CA . MET A 1 88 ? 4.889 -0.646 6.290 1.00 94.94 88 MET A CA 1
ATOM 701 C C . MET A 1 88 ? 4.941 -2.111 6.707 1.00 94.94 88 MET A C 1
ATOM 703 O O . MET A 1 88 ? 5.766 -2.518 7.523 1.00 94.94 88 MET A O 1
ATOM 707 N N . PHE A 1 89 ? 4.099 -2.908 6.057 1.00 94.44 89 PHE A N 1
ATOM 708 C CA . PHE A 1 89 ? 4.047 -4.356 6.161 1.00 94.44 89 PHE A CA 1
ATOM 709 C C . PHE A 1 89 ? 4.029 -4.916 4.745 1.00 94.44 89 PHE A C 1
ATOM 711 O O . PHE A 1 89 ? 3.241 -4.456 3.916 1.00 94.44 89 PHE A O 1
ATOM 718 N N . PHE A 1 90 ? 4.830 -5.944 4.484 1.00 94.56 90 PHE A N 1
ATOM 719 C CA . PHE A 1 90 ? 4.971 -6.506 3.144 1.00 94.56 90 PHE A CA 1
ATOM 720 C C . PHE A 1 90 ? 4.621 -7.986 3.115 1.00 94.56 90 PHE A C 1
ATOM 722 O O . PHE A 1 90 ? 4.983 -8.738 4.020 1.00 94.56 90 PHE A O 1
ATOM 729 N N . ARG A 1 91 ? 3.967 -8.396 2.032 1.00 95.50 91 ARG A N 1
ATOM 730 C CA . ARG A 1 91 ? 3.811 -9.788 1.633 1.00 95.50 91 ARG A CA 1
ATOM 731 C C . ARG A 1 91 ? 4.133 -9.935 0.153 1.00 95.50 91 ARG A C 1
ATOM 733 O O . ARG A 1 91 ? 3.792 -9.070 -0.653 1.00 95.50 91 ARG A O 1
ATOM 740 N N . ASP A 1 92 ? 4.781 -11.031 -0.189 1.00 94.75 92 ASP A N 1
ATOM 741 C CA . ASP A 1 92 ? 4.959 -11.477 -1.559 1.00 94.75 92 ASP A CA 1
ATOM 742 C C . ASP A 1 92 ? 3.957 -12.598 -1.861 1.00 94.75 92 ASP A C 1
ATOM 744 O O . ASP A 1 92 ? 3.685 -13.455 -1.014 1.00 94.75 92 ASP A O 1
ATOM 748 N N . LEU A 1 93 ? 3.366 -12.543 -3.051 1.00 95.50 93 LEU A N 1
ATOM 749 C CA . LEU A 1 93 ? 2.576 -13.626 -3.619 1.00 95.50 93 LEU A CA 1
ATOM 750 C C . LEU A 1 93 ? 3.161 -14.015 -4.979 1.00 95.50 93 LEU A C 1
ATOM 752 O O . LEU A 1 93 ? 3.359 -13.131 -5.821 1.00 95.50 93 LEU A O 1
ATOM 756 N N . PRO A 1 94 ? 3.353 -15.316 -5.254 1.00 94.62 94 PRO A N 1
ATOM 757 C CA . PRO A 1 94 ? 3.676 -15.789 -6.593 1.00 94.62 94 PRO A CA 1
ATOM 758 C C . PRO A 1 94 ? 2.607 -15.365 -7.607 1.00 94.62 94 PRO A C 1
ATOM 760 O O . PRO A 1 94 ? 1.410 -15.319 -7.296 1.00 94.62 94 PRO A O 1
ATOM 763 N N . LYS A 1 95 ? 3.024 -15.072 -8.843 1.00 96.31 95 LYS A N 1
ATOM 764 C CA . LYS A 1 95 ? 2.108 -14.631 -9.914 1.00 96.31 95 LYS A CA 1
ATOM 765 C C . LYS A 1 95 ? 1.079 -15.700 -10.270 1.00 96.31 95 LYS A C 1
ATOM 767 O O . LYS A 1 95 ? -0.023 -15.371 -10.696 1.00 96.31 95 LYS A O 1
ATOM 772 N N . GLU A 1 96 ? 1.443 -16.961 -10.079 1.00 95.62 96 GLU A N 1
ATOM 773 C CA . GLU A 1 96 ? 0.610 -18.139 -10.295 1.00 95.62 96 GLU A CA 1
ATOM 774 C C . GLU A 1 96 ? -0.571 -18.182 -9.316 1.00 95.62 96 GLU A C 1
ATOM 776 O O . GLU A 1 96 ? -1.636 -18.686 -9.665 1.00 95.62 96 GLU A O 1
ATOM 781 N N . THR A 1 97 ? -0.399 -17.616 -8.116 1.00 93.94 97 THR A N 1
ATOM 782 C CA . THR A 1 97 ? -1.459 -17.488 -7.108 1.00 93.94 97 THR A CA 1
ATOM 783 C C . THR A 1 97 ? -2.327 -16.265 -7.380 1.00 93.94 97 THR A C 1
ATOM 785 O O . THR A 1 97 ? -3.554 -16.353 -7.386 1.00 93.94 97 THR A O 1
ATOM 788 N N . PHE A 1 98 ? -1.699 -15.104 -7.587 1.00 96.25 98 PHE A N 1
ATOM 789 C CA . PHE A 1 98 ? -2.406 -13.855 -7.854 1.00 96.25 98 PHE A CA 1
ATOM 790 C C . PHE A 1 98 ? -1.523 -12.888 -8.642 1.00 96.25 98 PHE A C 1
ATOM 792 O O . PHE A 1 98 ? -0.558 -12.339 -8.111 1.00 96.25 98 PHE A O 1
ATOM 799 N N . ASN A 1 99 ? -1.865 -12.653 -9.907 1.00 96.75 99 ASN A N 1
ATOM 800 C CA . ASN A 1 99 ? -1.120 -11.746 -10.774 1.00 96.75 99 ASN A CA 1
ATOM 801 C C . ASN A 1 99 ? -1.598 -10.290 -10.611 1.00 96.75 99 ASN A C 1
ATOM 803 O O . ASN A 1 99 ? -2.756 -9.969 -10.883 1.00 96.75 99 ASN A O 1
ATOM 807 N N . ILE A 1 100 ? -0.697 -9.398 -10.194 1.00 96.12 100 ILE A N 1
ATOM 808 C CA . ILE A 1 100 ? -0.965 -7.969 -9.990 1.00 96.12 100 ILE A CA 1
ATOM 809 C C . ILE A 1 100 ? -0.670 -7.206 -11.287 1.00 96.12 100 ILE A C 1
ATOM 811 O O . ILE A 1 100 ? 0.440 -6.729 -11.535 1.00 96.12 100 ILE A O 1
ATOM 815 N N . ASP A 1 101 ? -1.693 -7.070 -12.130 1.00 93.56 101 ASP A N 1
ATOM 816 C CA . ASP A 1 101 ? -1.574 -6.351 -13.405 1.00 93.56 101 ASP A CA 1
ATOM 817 C C . ASP A 1 101 ? -1.712 -4.830 -13.271 1.00 93.56 101 ASP A C 1
ATOM 819 O O . ASP A 1 101 ? -1.109 -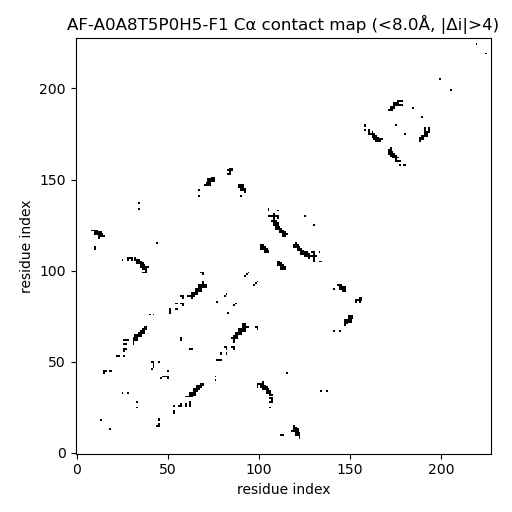4.083 -14.051 1.00 93.56 101 ASP A O 1
ATOM 823 N N . ASN A 1 102 ? -2.473 -4.370 -12.276 1.00 94.62 102 ASN A N 1
ATOM 824 C CA . ASN A 1 102 ? -2.691 -2.960 -11.958 1.00 94.62 102 ASN A CA 1
ATOM 825 C C . ASN A 1 102 ? -2.363 -2.709 -10.489 1.00 94.62 102 ASN A C 1
ATOM 827 O O . ASN A 1 102 ? -2.561 -3.593 -9.655 1.00 94.62 102 ASN A O 1
ATOM 831 N N . GLU A 1 103 ? -1.922 -1.495 -10.177 1.00 95.69 103 GLU A N 1
ATOM 832 C CA . GLU A 1 103 ? -1.816 -1.064 -8.790 1.00 95.69 103 GLU A CA 1
ATOM 833 C C . GLU A 1 103 ? -3.205 -0.764 -8.248 1.00 95.69 103 GLU A C 1
ATOM 835 O O . GLU A 1 103 ? -4.040 -0.143 -8.915 1.00 95.69 103 GLU A O 1
ATOM 840 N N . ILE A 1 104 ? -3.466 -1.249 -7.041 1.00 97.88 104 ILE A N 1
ATOM 841 C CA . ILE A 1 104 ? -4.751 -1.070 -6.379 1.00 97.88 104 ILE A CA 1
ATOM 842 C C . ILE A 1 104 ? -4.483 -0.551 -4.973 1.00 97.88 104 ILE A C 1
ATOM 844 O O . ILE A 1 104 ? -3.798 -1.201 -4.188 1.00 97.88 104 ILE A O 1
ATOM 848 N N . LEU A 1 105 ? -5.061 0.603 -4.659 1.00 98.19 105 LEU A N 1
ATOM 849 C CA . LEU A 1 105 ? -4.973 1.275 -3.371 1.00 98.19 105 LEU A CA 1
ATOM 850 C C . LEU A 1 105 ? -6.360 1.296 -2.722 1.00 98.19 105 LEU A C 1
ATOM 852 O O . LEU A 1 105 ? -7.317 1.799 -3.313 1.00 98.19 105 LEU A O 1
ATOM 856 N N . ILE A 1 106 ? -6.473 0.766 -1.505 1.00 98.69 106 ILE A N 1
ATOM 857 C CA . ILE A 1 106 ? -7.741 0.650 -0.775 1.00 98.69 106 ILE A CA 1
ATOM 858 C C . ILE A 1 106 ? -7.608 1.321 0.590 1.00 98.69 106 ILE A C 1
ATOM 860 O O . ILE A 1 106 ? -6.721 0.976 1.373 1.00 98.69 106 ILE A O 1
ATOM 864 N N . PHE A 1 107 ? -8.505 2.252 0.900 1.00 98.62 107 PHE A N 1
ATOM 865 C CA . PHE A 1 107 ? -8.574 2.934 2.195 1.00 98.62 107 PHE A CA 1
ATOM 866 C C . PHE A 1 107 ? -9.964 3.535 2.398 1.00 98.62 107 PHE A C 1
ATOM 868 O O . PHE A 1 107 ? -10.597 3.942 1.428 1.00 98.62 107 PHE A O 1
ATOM 875 N N . ASP A 1 108 ? -10.438 3.600 3.646 1.00 98.25 108 ASP A N 1
ATOM 876 C CA . ASP A 1 108 ? -11.790 4.077 3.972 1.00 98.25 108 ASP A CA 1
ATOM 877 C C . ASP A 1 108 ? -12.855 3.438 3.041 1.00 98.25 108 ASP A C 1
ATOM 879 O O . ASP A 1 108 ? -12.905 2.215 2.904 1.00 98.25 108 ASP A O 1
ATOM 883 N N . ASP A 1 109 ? -13.684 4.229 2.362 1.00 98.38 109 ASP A N 1
ATOM 884 C CA . ASP A 1 109 ? -14.678 3.795 1.371 1.00 98.38 109 ASP A CA 1
ATOM 885 C C . ASP A 1 109 ? -14.189 3.925 -0.088 1.00 98.38 109 ASP A C 1
ATOM 887 O O . ASP A 1 109 ? -14.994 3.968 -1.023 1.00 98.38 109 ASP A O 1
ATOM 891 N N . ILE A 1 110 ? -12.870 3.995 -0.293 1.00 98.44 110 ILE A N 1
ATOM 892 C CA . ILE A 1 110 ? -12.231 4.262 -1.582 1.00 98.44 110 ILE A CA 1
ATOM 893 C C . ILE A 1 110 ? -11.423 3.054 -2.057 1.00 98.44 110 ILE A C 1
ATOM 895 O O . ILE A 1 110 ? -10.575 2.516 -1.343 1.00 98.44 110 ILE A O 1
ATOM 899 N N . VAL A 1 111 ? -11.636 2.688 -3.320 1.00 98.56 111 VAL A N 1
ATOM 900 C CA . VAL A 1 111 ? -10.769 1.788 -4.085 1.00 98.56 111 VAL A CA 1
ATOM 901 C C . VAL A 1 111 ? -10.283 2.535 -5.315 1.00 98.56 111 VAL A C 1
ATOM 903 O O . VAL A 1 111 ? -11.078 2.932 -6.168 1.00 98.56 111 VAL A O 1
ATOM 906 N N . ALA A 1 112 ? -8.977 2.728 -5.418 1.00 97.88 112 ALA A N 1
ATOM 907 C CA . ALA A 1 112 ? -8.344 3.292 -6.593 1.00 97.88 112 ALA A CA 1
ATOM 908 C C . ALA A 1 112 ? -7.577 2.205 -7.337 1.00 97.88 112 ALA A C 1
ATOM 910 O O . ALA A 1 112 ? -6.779 1.493 -6.739 1.00 97.88 112 ALA A O 1
ATOM 911 N N . VAL A 1 113 ? -7.817 2.095 -8.639 1.00 97.00 113 VAL A N 1
ATOM 912 C CA . VAL A 1 113 ? -7.105 1.185 -9.539 1.00 97.00 113 VAL A CA 1
ATOM 913 C C . VAL A 1 113 ? -6.370 2.032 -10.559 1.00 97.00 113 VAL A C 1
ATOM 915 O O . VAL A 1 113 ? -6.990 2.888 -11.196 1.00 97.00 113 VAL A O 1
ATOM 918 N N . TYR A 1 114 ? -5.071 1.816 -10.722 1.00 95.06 114 TYR A N 1
ATOM 919 C CA . TYR A 1 114 ? -4.275 2.574 -11.672 1.00 95.06 114 TYR A CA 1
ATOM 920 C C . TYR A 1 114 ? -3.142 1.764 -12.296 1.00 95.06 114 TYR A C 1
ATOM 922 O O . TYR A 1 114 ? -2.690 0.741 -11.785 1.00 95.06 114 TYR A O 1
ATOM 930 N N . ASN A 1 115 ? -2.693 2.236 -13.452 1.00 92.44 115 ASN A N 1
ATOM 931 C CA . ASN A 1 115 ? -1.517 1.734 -14.143 1.00 92.44 115 ASN A CA 1
ATOM 932 C C . ASN A 1 115 ? -0.642 2.908 -14.572 1.00 92.44 115 ASN A C 1
ATOM 934 O O . ASN A 1 115 ? -1.139 4.003 -14.802 1.00 92.44 115 ASN A O 1
ATOM 938 N N . ILE A 1 116 ? 0.664 2.688 -14.673 1.00 86.62 116 ILE A N 1
ATOM 939 C CA . ILE A 1 116 ? 1.625 3.760 -14.982 1.00 86.62 116 ILE A CA 1
ATOM 940 C C . ILE A 1 116 ? 2.057 3.690 -16.444 1.00 86.62 116 ILE A C 1
ATOM 942 O O . ILE A 1 116 ? 2.174 4.713 -17.117 1.00 86.62 116 ILE A O 1
ATOM 946 N N . GLU A 1 117 ? 2.226 2.475 -16.961 1.00 83.75 117 GLU A N 1
ATOM 947 C CA . GLU A 1 117 ? 2.683 2.220 -18.323 1.00 83.75 117 GLU A CA 1
ATOM 948 C C . GLU A 1 117 ? 1.555 1.666 -19.209 1.00 83.75 117 GLU A C 1
ATOM 950 O O . GLU A 1 117 ? 0.721 0.886 -18.736 1.00 83.75 117 GLU A O 1
ATOM 955 N N . PRO A 1 118 ? 1.515 2.025 -20.509 1.00 84.19 118 PRO A N 1
ATOM 956 C CA . PRO A 1 118 ? 2.356 3.014 -21.205 1.00 84.19 118 PRO A CA 1
ATOM 957 C C . PRO A 1 118 ? 1.915 4.474 -20.980 1.00 84.19 118 PRO A C 1
ATOM 959 O O . PRO A 1 118 ? 2.606 5.407 -21.381 1.00 84.19 118 PRO A O 1
ATOM 962 N N . LYS A 1 119 ? 0.736 4.682 -20.389 1.00 87.50 119 LYS A N 1
ATOM 963 C CA . LYS A 1 119 ? 0.216 5.986 -19.971 1.00 87.50 119 LYS A CA 1
ATOM 964 C C . LYS A 1 119 ? -0.502 5.805 -18.651 1.00 87.50 119 LYS A C 1
ATOM 966 O O . LYS A 1 119 ? -1.228 4.823 -18.502 1.00 87.50 119 LYS A O 1
ATOM 971 N N . LEU A 1 120 ? -0.365 6.794 -17.777 1.00 92.12 120 LEU A N 1
ATOM 972 C CA . LEU A 1 120 ? -1.042 6.804 -16.496 1.00 92.12 120 LEU A CA 1
ATOM 973 C C . LEU A 1 120 ? -2.562 6.818 -16.687 1.00 92.12 120 LEU A C 1
ATOM 975 O O . LEU A 1 120 ? -3.122 7.753 -17.276 1.00 92.12 120 LEU A O 1
ATOM 979 N N . LYS A 1 121 ? -3.229 5.783 -16.180 1.00 95.12 121 LYS A N 1
ATOM 980 C CA . LYS A 1 121 ? -4.683 5.758 -16.060 1.00 95.12 121 LYS A CA 1
ATOM 981 C C . LYS A 1 121 ? -5.101 5.422 -14.643 1.00 95.12 121 LYS A C 1
ATOM 983 O O . LYS A 1 121 ? -4.449 4.633 -13.973 1.00 95.12 121 LYS A O 1
ATOM 988 N N . LEU A 1 122 ? -6.215 6.001 -14.221 1.00 95.25 122 LEU A N 1
ATOM 989 C CA . LEU A 1 122 ? -6.755 5.886 -12.876 1.00 95.25 122 LEU A CA 1
ATOM 990 C C . LEU A 1 122 ? -8.279 5.765 -12.940 1.00 95.25 122 LEU A C 1
ATOM 992 O O . LEU A 1 122 ? -8.955 6.458 -13.702 1.00 95.25 122 LEU A O 1
ATOM 996 N N . THR A 1 123 ? -8.821 4.903 -12.093 1.00 96.38 123 THR A N 1
ATOM 997 C CA . THR A 1 123 ? -10.238 4.867 -11.739 1.00 96.38 123 THR A CA 1
ATOM 998 C C . THR A 1 123 ? -10.340 4.888 -10.225 1.00 96.38 123 THR A C 1
ATOM 1000 O O . THR A 1 123 ? -9.683 4.103 -9.548 1.00 96.38 123 THR A O 1
ATOM 1003 N N . ILE A 1 124 ? -11.184 5.774 -9.698 1.00 97.00 124 ILE A N 1
ATOM 1004 C CA . ILE A 1 124 ? -11.487 5.858 -8.269 1.00 97.00 124 ILE A CA 1
ATOM 1005 C C . ILE A 1 124 ? -12.947 5.465 -8.076 1.00 97.00 124 ILE A C 1
ATOM 1007 O O . ILE A 1 124 ? -13.847 6.117 -8.605 1.00 97.00 124 ILE A O 1
ATOM 1011 N N . ILE A 1 125 ? -13.174 4.424 -7.288 1.00 97.19 125 ILE A N 1
ATOM 1012 C CA . ILE A 1 125 ? -14.493 3.951 -6.883 1.00 97.19 125 ILE A CA 1
ATOM 1013 C C . ILE A 1 125 ? -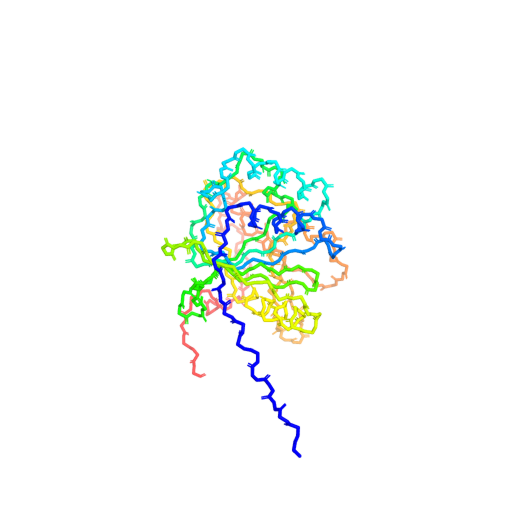14.686 4.366 -5.427 1.00 97.19 125 ILE A C 1
ATOM 1015 O O . ILE A 1 125 ? -13.903 3.975 -4.564 1.00 97.19 125 ILE A O 1
ATOM 1019 N N . LYS A 1 126 ? -15.707 5.185 -5.165 1.00 97.38 126 LYS A N 1
ATOM 1020 C CA . LYS A 1 126 ? -16.094 5.618 -3.816 1.00 97.38 126 LYS A CA 1
ATOM 1021 C C . LYS A 1 126 ? -17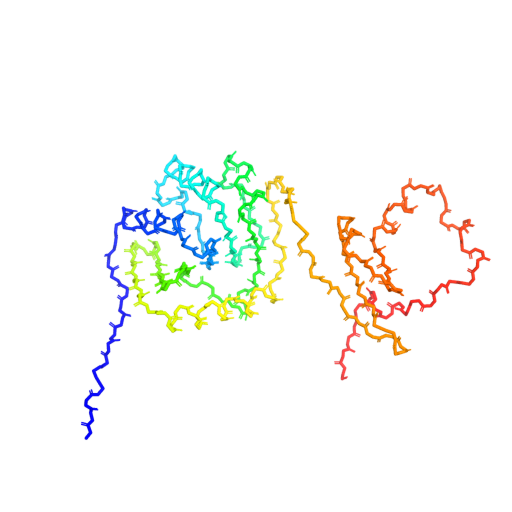.396 4.928 -3.443 1.00 97.38 126 LYS A C 1
ATOM 1023 O O . LYS A 1 126 ? -18.474 5.441 -3.732 1.00 97.38 126 LYS A O 1
ATOM 1028 N N . ASP A 1 127 ? -17.274 3.733 -2.892 1.00 97.56 127 ASP A N 1
ATOM 1029 C CA . ASP A 1 127 ? -18.403 2.923 -2.461 1.00 97.56 127 ASP A CA 1
ATOM 1030 C C . ASP A 1 127 ? -17.970 2.045 -1.289 1.00 97.56 127 ASP A C 1
ATOM 1032 O O . ASP A 1 127 ? -17.041 1.241 -1.398 1.00 97.56 127 ASP A O 1
ATOM 1036 N N . LYS A 1 128 ? -18.661 2.203 -0.157 1.00 97.50 128 LYS A N 1
ATOM 1037 C CA . LYS A 1 128 ? -18.313 1.518 1.088 1.00 97.50 128 LYS A CA 1
ATOM 1038 C C . LYS A 1 128 ? -18.384 -0.003 0.948 1.00 97.50 128 LYS A C 1
ATOM 1040 O O . LYS A 1 128 ? -17.466 -0.687 1.390 1.00 97.50 128 LYS A O 1
ATOM 1045 N N . SER A 1 129 ? -19.444 -0.530 0.332 1.00 97.81 129 SER A N 1
ATOM 1046 C CA . SER A 1 129 ? -19.636 -1.979 0.207 1.00 97.81 129 SER A CA 1
ATOM 1047 C C . SER A 1 129 ? -18.576 -2.596 -0.704 1.00 97.81 129 SER A C 1
ATOM 1049 O O . SER A 1 129 ? -17.996 -3.633 -0.384 1.00 97.81 129 SER A O 1
ATOM 1051 N N . PHE A 1 130 ? -18.260 -1.927 -1.811 1.00 97.62 130 PHE A N 1
ATOM 1052 C CA . PHE A 1 130 ? -17.196 -2.342 -2.708 1.00 97.62 130 PHE A CA 1
ATOM 1053 C C . PHE A 1 130 ? -15.829 -2.305 -2.017 1.00 97.62 130 PHE A C 1
ATOM 1055 O O . PHE A 1 130 ? -15.084 -3.280 -2.102 1.00 97.62 130 PHE A O 1
ATOM 1062 N N . ALA A 1 131 ? -15.510 -1.231 -1.290 1.00 98.38 131 ALA A N 1
ATOM 1063 C CA . ALA A 1 131 ? -14.263 -1.123 -0.539 1.00 98.38 131 ALA A CA 1
ATOM 1064 C C . ALA A 1 131 ? -14.135 -2.217 0.533 1.00 98.38 131 ALA A C 1
ATOM 1066 O O . ALA A 1 131 ? -13.080 -2.837 0.643 1.00 98.38 131 ALA A O 1
ATOM 1067 N N . GLU A 1 132 ? -15.201 -2.515 1.279 1.00 98.31 132 GLU A N 1
ATOM 1068 C CA . GLU A 1 132 ? -15.228 -3.610 2.258 1.00 98.31 132 GLU A CA 1
ATOM 1069 C C . GLU A 1 132 ? -14.954 -4.971 1.604 1.00 98.31 132 GLU A C 1
ATOM 1071 O O . GLU A 1 132 ? -14.103 -5.719 2.089 1.00 98.31 132 GLU A O 1
ATOM 1076 N N . ASN A 1 133 ? -15.583 -5.260 0.462 1.00 98.44 133 ASN A N 1
ATOM 1077 C CA . ASN A 1 133 ? -15.332 -6.492 -0.290 1.00 98.44 133 ASN A CA 1
ATOM 1078 C C . ASN A 1 133 ? -13.871 -6.585 -0.765 1.00 98.44 133 ASN A C 1
ATOM 1080 O O . ASN A 1 133 ? -13.250 -7.643 -0.661 1.00 98.44 133 ASN A O 1
ATOM 1084 N N . GLN A 1 134 ? -13.290 -5.478 -1.239 1.00 98.44 134 GLN A N 1
ATOM 1085 C CA . GLN A 1 134 ? -11.886 -5.449 -1.660 1.00 98.44 134 GLN A CA 1
ATOM 1086 C C . GLN A 1 134 ? -10.918 -5.626 -0.481 1.00 98.44 134 GLN A C 1
ATOM 1088 O O . GLN A 1 134 ? -9.915 -6.324 -0.621 1.00 98.44 134 GLN A O 1
ATOM 1093 N N . LYS A 1 135 ? -11.226 -5.073 0.701 1.00 98.44 135 LYS A N 1
ATOM 1094 C CA . LYS A 1 135 ? -10.447 -5.307 1.933 1.00 98.44 135 LYS A CA 1
ATOM 1095 C C . LYS A 1 135 ? -10.518 -6.764 2.390 1.00 98.44 135 LYS A C 1
ATOM 1097 O O . LYS A 1 135 ? -9.509 -7.307 2.839 1.00 98.44 135 LYS A O 1
ATOM 1102 N N . GLN A 1 136 ? -11.683 -7.405 2.280 1.00 98.06 136 GLN A N 1
ATOM 1103 C CA . GLN A 1 136 ? -11.839 -8.829 2.593 1.00 98.06 136 GLN A CA 1
ATOM 1104 C C . GLN A 1 136 ? -11.013 -9.697 1.640 1.00 98.06 136 GLN A C 1
ATOM 1106 O O . GLN A 1 136 ? -10.241 -10.534 2.101 1.00 98.06 136 GLN A O 1
ATOM 1111 N N . LEU A 1 137 ? -11.102 -9.444 0.329 1.00 98.00 137 LEU A N 1
ATOM 1112 C CA . LEU A 1 137 ? -10.273 -10.128 -0.666 1.00 98.00 137 LEU A CA 1
ATOM 1113 C C . LEU A 1 137 ? -8.779 -9.934 -0.378 1.00 98.00 137 LEU A C 1
ATOM 1115 O O . LEU A 1 137 ? -8.036 -10.912 -0.333 1.00 98.00 137 LEU A O 1
ATOM 1119 N N . PHE A 1 138 ? -8.361 -8.693 -0.109 1.00 98.31 138 PHE A N 1
ATOM 1120 C CA . PHE A 1 138 ? -6.981 -8.384 0.259 1.00 98.31 138 PHE A CA 1
ATOM 1121 C C . PHE A 1 138 ? -6.538 -9.180 1.481 1.00 98.31 138 PHE A C 1
ATOM 1123 O O . PHE A 1 138 ? -5.462 -9.761 1.475 1.00 98.31 138 PHE A O 1
ATOM 1130 N N . THR A 1 139 ? -7.364 -9.231 2.527 1.00 96.75 139 THR A N 1
ATOM 1131 C CA . THR A 1 139 ? -7.032 -9.944 3.767 1.00 96.75 139 THR A CA 1
ATOM 1132 C C . THR A 1 139 ? -6.880 -11.445 3.519 1.00 96.75 139 THR A C 1
ATOM 1134 O O . THR A 1 139 ? -5.940 -12.050 4.018 1.00 96.75 139 THR A O 1
ATOM 1137 N N . ASN A 1 140 ? -7.731 -12.044 2.684 1.00 96.56 140 ASN A N 1
ATOM 1138 C CA . ASN A 1 140 ? -7.617 -13.463 2.339 1.00 96.56 140 ASN A CA 1
ATOM 1139 C C . ASN A 1 140 ? -6.345 -13.778 1.536 1.00 96.56 140 ASN A C 1
ATOM 1141 O O . ASN A 1 140 ? -5.743 -14.833 1.725 1.00 96.56 140 ASN A O 1
ATOM 1145 N N . LEU A 1 141 ? -5.939 -12.878 0.638 1.00 96.56 141 LEU A N 1
ATOM 1146 C CA . LEU A 1 141 ? -4.685 -12.999 -0.111 1.00 96.56 141 LEU A CA 1
ATOM 1147 C C . LEU A 1 141 ? -3.468 -12.740 0.784 1.00 96.56 141 LEU A C 1
ATOM 1149 O O . LEU A 1 141 ? -2.450 -13.412 0.657 1.00 96.56 141 LEU A O 1
ATOM 1153 N N . TRP A 1 142 ? -3.585 -11.807 1.729 1.00 96.25 142 TRP A N 1
ATOM 1154 C CA . TRP A 1 142 ? -2.542 -11.471 2.695 1.00 96.25 142 TRP A CA 1
ATOM 1155 C C . TRP A 1 142 ? -2.107 -12.682 3.521 1.00 96.25 142 TRP A C 1
ATOM 1157 O O . TRP A 1 142 ? -0.909 -12.893 3.697 1.00 96.25 142 TRP A O 1
ATOM 1167 N N . GLU A 1 143 ? -3.061 -13.493 3.983 1.00 91.88 143 GLU A N 1
ATOM 1168 C CA . GLU A 1 143 ? -2.774 -14.707 4.762 1.00 91.88 143 GLU A CA 1
ATOM 1169 C C . GLU A 1 143 ? -2.098 -15.817 3.941 1.00 91.88 143 GLU A C 1
ATOM 1171 O O . GLU A 1 143 ? -1.473 -16.708 4.510 1.00 91.88 143 GLU A O 1
ATOM 1176 N N . GLN A 1 144 ? -2.182 -15.756 2.610 1.00 91.44 144 GLN A N 1
ATOM 1177 C CA . GLN A 1 144 ? -1.483 -16.675 1.704 1.00 91.44 144 GLN A CA 1
ATOM 1178 C C . GLN A 1 144 ? -0.083 -16.169 1.325 1.00 91.44 144 GLN A C 1
ATOM 1180 O O . GLN A 1 144 ? 0.703 -16.907 0.732 1.00 91.44 144 GLN A O 1
ATOM 1185 N N . GLY A 1 145 ? 0.224 -14.908 1.638 1.00 91.06 145 GLY A N 1
ATOM 1186 C CA . GLY A 1 145 ? 1.473 -14.260 1.270 1.00 91.06 145 GLY A CA 1
ATOM 1187 C C . GLY A 1 145 ? 2.644 -14.648 2.167 1.00 91.06 145 GLY A C 1
ATOM 1188 O O . GLY A 1 145 ? 2.516 -14.824 3.383 1.00 91.06 145 GLY A O 1
ATOM 1189 N N . GLN A 1 146 ? 3.833 -14.694 1.583 1.00 88.75 146 GLN A N 1
ATOM 1190 C CA . GLN A 1 146 ? 5.085 -14.913 2.304 1.00 88.75 146 GLN A CA 1
ATOM 1191 C C . GLN A 1 146 ? 5.762 -13.580 2.617 1.00 88.75 146 GLN A C 1
ATOM 1193 O O . GLN A 1 146 ? 5.418 -12.546 2.053 1.00 88.75 146 GLN A O 1
ATOM 1198 N N . THR A 1 147 ? 6.688 -13.563 3.573 1.00 88.94 147 THR A N 1
ATOM 1199 C CA . THR A 1 147 ? 7.482 -12.356 3.828 1.00 88.94 147 THR A CA 1
ATOM 1200 C C . THR A 1 147 ? 8.547 -12.243 2.732 1.00 88.94 147 THR A C 1
ATOM 1202 O O . THR A 1 147 ? 9.374 -13.151 2.628 1.00 88.94 147 THR A O 1
ATOM 1205 N N . PRO A 1 148 ? 8.580 -11.154 1.941 1.00 89.69 148 PRO A N 1
ATOM 1206 C CA . PRO A 1 148 ? 9.593 -10.989 0.906 1.00 89.69 148 PRO A CA 1
ATOM 1207 C C . PRO A 1 148 ? 10.982 -10.825 1.520 1.00 89.69 148 PRO A C 1
ATOM 1209 O O . PRO A 1 148 ? 11.145 -10.347 2.648 1.00 89.69 148 PRO A O 1
ATOM 1212 N N . LYS A 1 149 ? 12.017 -11.111 0.730 1.00 86.31 149 LYS A N 1
ATOM 1213 C CA . LYS A 1 149 ? 13.378 -10.703 1.075 1.00 86.31 149 LYS A CA 1
ATOM 1214 C C . LYS A 1 149 ? 13.482 -9.183 0.965 1.00 86.31 149 LYS A C 1
ATOM 1216 O O . LYS A 1 149 ? 13.171 -8.601 -0.072 1.00 86.31 149 LYS A O 1
ATOM 1221 N N . LEU A 1 150 ? 13.975 -8.533 2.011 1.00 88.62 150 LEU A N 1
ATOM 1222 C CA . LEU A 1 150 ? 14.156 -7.084 2.024 1.00 88.62 150 LEU A CA 1
ATOM 1223 C C . LEU A 1 150 ? 15.618 -6.737 1.735 1.00 88.62 150 LEU A C 1
ATOM 1225 O O . LEU A 1 150 ? 16.536 -7.278 2.349 1.00 88.62 150 LEU A O 1
ATOM 1229 N N . GLY A 1 151 ? 15.841 -5.842 0.773 1.00 85.94 151 GLY A N 1
ATOM 1230 C CA . GLY A 1 151 ? 17.163 -5.331 0.395 1.00 85.94 151 GLY A CA 1
ATOM 1231 C C . GLY A 1 151 ? 17.687 -4.224 1.315 1.00 85.94 151 GLY A C 1
ATOM 1232 O O . GLY A 1 151 ? 18.579 -3.478 0.921 1.00 85.94 151 GLY A O 1
ATOM 1233 N N . PHE A 1 152 ? 17.097 -4.066 2.498 1.00 88.38 152 PHE A N 1
ATOM 1234 C CA . PHE A 1 152 ? 17.389 -3.023 3.475 1.00 88.38 152 PHE A CA 1
ATOM 1235 C C . PHE A 1 152 ? 17.170 -3.555 4.893 1.00 88.38 152 PHE A C 1
ATOM 1237 O O . PHE A 1 152 ? 16.526 -4.585 5.092 1.00 88.38 152 PHE A O 1
ATOM 1244 N N . GLU A 1 153 ? 17.713 -2.848 5.882 1.00 82.31 153 GLU A N 1
ATOM 1245 C CA . GLU A 1 153 ? 17.514 -3.193 7.286 1.00 82.31 153 GLU A CA 1
ATOM 1246 C C . GLU A 1 153 ? 16.054 -2.967 7.685 1.00 82.31 153 GLU A C 1
ATOM 1248 O O . GLU A 1 153 ? 15.536 -1.852 7.605 1.00 82.31 153 GLU A O 1
ATOM 1253 N N . TYR A 1 154 ? 15.400 -4.042 8.115 1.00 82.12 154 TYR A N 1
ATOM 1254 C CA . TYR A 1 154 ? 14.013 -4.035 8.546 1.00 82.12 154 TYR A CA 1
ATOM 1255 C C . TYR A 1 154 ? 13.927 -4.582 9.963 1.00 82.12 154 TYR A C 1
ATOM 1257 O O . TYR A 1 154 ? 14.250 -5.742 10.220 1.00 82.12 154 TYR A O 1
ATOM 1265 N N . LYS A 1 155 ? 13.535 -3.710 10.887 1.00 81.12 155 LYS A N 1
ATOM 1266 C CA . LYS A 1 155 ? 13.400 -3.992 12.317 1.00 81.12 155 LYS A CA 1
ATOM 1267 C C . LYS A 1 155 ? 12.022 -3.525 12.746 1.00 81.12 155 LYS A C 1
ATOM 1269 O O . LYS A 1 155 ? 11.886 -2.430 13.295 1.00 81.12 155 LYS A O 1
ATOM 1274 N N . PRO A 1 156 ? 10.985 -4.285 12.393 1.00 68.12 156 PRO A N 1
ATOM 1275 C CA . PRO A 1 156 ? 9.644 -3.853 12.693 1.00 68.12 156 PRO A CA 1
ATOM 1276 C C . PRO A 1 156 ? 9.399 -3.860 14.194 1.00 68.12 156 PRO A C 1
ATOM 1278 O O . PRO A 1 156 ? 9.795 -4.785 14.894 1.00 68.12 156 PRO A O 1
ATOM 1281 N N . ASN A 1 157 ? 8.678 -2.852 14.677 1.00 63.06 157 ASN A N 1
ATOM 1282 C CA . ASN A 1 157 ? 8.260 -2.767 16.079 1.00 63.06 157 ASN A CA 1
ATOM 1283 C C . ASN A 1 157 ? 7.031 -3.653 16.386 1.00 63.06 157 ASN A C 1
ATOM 1285 O O . ASN A 1 157 ? 6.213 -3.314 17.239 1.00 63.06 157 ASN A O 1
ATOM 1289 N N . HIS A 1 158 ? 6.830 -4.736 15.633 1.00 59.03 158 HIS A N 1
ATOM 1290 C CA . HIS A 1 158 ? 5.673 -5.621 15.747 1.00 59.03 158 HIS A CA 1
ATOM 1291 C C . HIS A 1 158 ? 6.012 -7.031 15.255 1.00 59.03 158 HIS A C 1
ATOM 1293 O O . HIS A 1 158 ? 6.717 -7.200 14.259 1.00 59.03 158 HIS A O 1
ATOM 1299 N N . SER A 1 159 ? 5.470 -8.041 15.939 1.00 51.78 159 SER A N 1
ATOM 1300 C CA . SER A 1 159 ? 5.695 -9.443 15.603 1.00 51.78 159 SER A CA 1
ATOM 1301 C C . SER A 1 159 ? 4.968 -9.811 14.304 1.00 51.78 159 SER A C 1
ATOM 1303 O O . SER A 1 159 ? 3.749 -9.700 14.175 1.00 51.78 159 SER A O 1
ATOM 1305 N N . PHE A 1 160 ? 5.740 -10.228 13.300 1.00 49.56 160 PHE A N 1
ATOM 1306 C CA . PHE A 1 160 ? 5.255 -10.563 11.950 1.00 49.56 160 PHE A CA 1
ATOM 1307 C C . PHE A 1 160 ? 4.700 -11.968 11.799 1.00 49.56 160 PHE A C 1
ATOM 1309 O O . PHE A 1 160 ? 4.195 -12.355 10.738 1.00 49.56 160 PHE A O 1
ATOM 1316 N N . TYR A 1 161 ? 4.881 -12.765 12.833 1.00 53.38 161 TYR A N 1
ATOM 1317 C CA . TYR A 1 161 ? 4.773 -14.185 12.694 1.00 53.38 161 TYR A CA 1
ATOM 1318 C C . TYR A 1 161 ? 3.373 -14.644 13.058 1.00 53.38 161 TYR A C 1
ATOM 1320 O O . TYR A 1 161 ? 2.946 -14.544 14.209 1.00 53.38 161 TYR A O 1
ATOM 1328 N N . ASN A 1 162 ? 2.680 -15.181 12.054 1.00 49.06 162 ASN A N 1
ATOM 1329 C CA . ASN A 1 162 ? 1.478 -15.959 12.288 1.00 49.06 162 ASN A CA 1
ATOM 1330 C C . ASN A 1 162 ? 1.843 -17.084 13.255 1.00 49.06 162 ASN A C 1
ATOM 1332 O O . ASN A 1 162 ? 2.826 -17.801 13.055 1.00 49.06 162 ASN A O 1
ATOM 1336 N N . SER A 1 163 ? 1.069 -17.208 14.328 1.00 56.50 163 SER A N 1
ATOM 1337 C CA . SER A 1 163 ? 1.260 -18.300 15.262 1.00 56.50 163 SER A CA 1
ATOM 1338 C C . SER A 1 163 ? 1.021 -19.625 14.543 1.00 56.50 163 SER A C 1
ATOM 1340 O O . SER A 1 163 ? -0.024 -19.792 13.908 1.00 56.50 163 SER A O 1
ATOM 1342 N N . ILE A 1 164 ? 1.947 -20.573 14.651 1.00 60.00 164 ILE A N 1
ATOM 1343 C CA . ILE A 1 164 ? 1.726 -21.918 14.118 1.00 60.00 164 ILE A CA 1
ATOM 1344 C C . ILE A 1 164 ? 0.828 -22.648 15.116 1.00 60.00 164 ILE A C 1
ATOM 1346 O O . ILE A 1 164 ? 1.219 -22.849 16.265 1.00 60.00 164 ILE A O 1
ATOM 1350 N N . ASN A 1 165 ? -0.378 -23.008 14.678 1.00 63.84 165 ASN A N 1
ATOM 1351 C CA . ASN A 1 165 ? -1.385 -23.674 15.500 1.00 63.84 165 ASN A CA 1
ATOM 1352 C C . ASN A 1 165 ? -1.520 -25.138 15.084 1.00 63.84 165 ASN A C 1
ATOM 1354 O O . ASN A 1 165 ? -1.857 -25.425 13.937 1.00 63.84 165 ASN A O 1
ATOM 1358 N N . PHE A 1 166 ? -1.305 -26.067 16.011 1.00 69.94 166 PHE A N 1
ATOM 1359 C CA . PHE A 1 166 ? -1.555 -27.489 15.777 1.00 69.94 166 PHE A CA 1
ATOM 1360 C C . PHE A 1 166 ? -2.010 -28.192 17.053 1.00 69.94 166 PHE A C 1
ATOM 1362 O O . PHE A 1 166 ? -1.697 -27.778 18.168 1.00 69.94 166 PHE A O 1
ATOM 1369 N N . ALA A 1 167 ? -2.772 -29.273 16.896 1.00 64.94 167 ALA A N 1
ATOM 1370 C CA . ALA A 1 167 ? -3.257 -30.077 18.009 1.00 64.94 167 ALA A CA 1
ATOM 1371 C C . ALA A 1 167 ? -2.506 -31.414 18.069 1.00 64.94 167 ALA A C 1
ATOM 1373 O O . ALA A 1 167 ? -2.539 -32.185 17.114 1.00 64.94 167 ALA A O 1
ATOM 1374 N N . ILE A 1 168 ? -1.875 -31.720 19.206 1.00 73.25 168 ILE A N 1
ATOM 1375 C CA . ILE A 1 16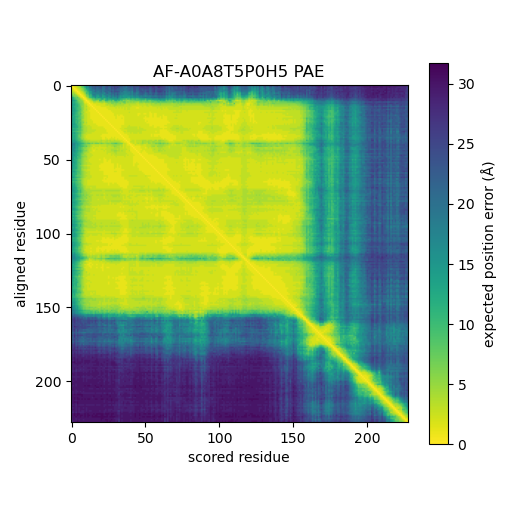8 ? -1.229 -33.017 19.465 1.00 73.25 168 ILE A CA 1
ATOM 1376 C C . ILE A 1 168 ? -1.871 -33.630 20.703 1.00 73.25 168 ILE A C 1
ATOM 1378 O O . ILE A 1 168 ? -1.865 -33.026 21.772 1.00 73.25 168 ILE A O 1
ATOM 1382 N N . GLN A 1 169 ? -2.439 -34.834 20.569 1.00 74.12 169 GLN A N 1
ATOM 1383 C CA . GLN A 1 169 ? -3.003 -35.602 21.692 1.00 74.12 169 GLN A CA 1
ATOM 1384 C C . GLN A 1 169 ? -3.964 -34.779 22.581 1.00 74.12 169 GLN A C 1
ATOM 1386 O O . GLN A 1 169 ? -3.877 -34.805 23.807 1.00 74.12 169 GLN A O 1
ATOM 1391 N N . LYS A 1 170 ? -4.891 -34.034 21.955 1.00 73.56 170 LYS A N 1
ATOM 1392 C CA . LYS A 1 170 ? -5.862 -33.126 22.610 1.00 73.56 170 LYS A CA 1
ATOM 1393 C C . LYS A 1 170 ? -5.262 -31.882 23.288 1.00 73.56 170 LYS A C 1
ATOM 1395 O O . LYS A 1 170 ? -5.989 -31.166 23.970 1.00 73.56 170 LYS A O 1
ATOM 1400 N N . LYS A 1 171 ? -3.975 -31.590 23.095 1.00 60.72 171 LYS A N 1
ATOM 1401 C CA . LYS A 1 171 ? -3.345 -30.330 23.511 1.00 60.72 171 LYS A CA 1
ATOM 1402 C C . LYS A 1 171 ? -3.204 -29.413 22.304 1.00 60.72 171 LYS A C 1
ATOM 1404 O O . LYS A 1 171 ? -2.681 -29.830 21.274 1.00 60.72 171 LYS A O 1
ATOM 1409 N N . HIS A 1 172 ? -3.687 -28.183 22.432 1.00 61.34 172 HIS A N 1
ATOM 1410 C CA . HIS A 1 172 ? -3.529 -27.150 21.415 1.00 61.34 172 HIS A CA 1
ATOM 1411 C C . HIS A 1 172 ? -2.173 -26.484 21.619 1.00 61.34 172 HIS A C 1
ATOM 1413 O O . HIS A 1 172 ? -1.923 -25.989 22.710 1.00 61.34 172 HIS A O 1
ATOM 1419 N N . ILE A 1 173 ? -1.301 -26.508 20.619 1.00 70.25 173 ILE A N 1
ATOM 1420 C CA . ILE A 1 173 ? 0.029 -25.904 20.661 1.00 70.25 173 ILE A CA 1
ATOM 1421 C C . ILE A 1 173 ? 0.013 -24.689 19.747 1.00 70.25 173 ILE A C 1
ATOM 1423 O O . ILE A 1 173 ? -0.388 -24.780 18.587 1.00 70.25 173 ILE A O 1
ATOM 1427 N N . ILE A 1 174 ? 0.453 -23.564 20.302 1.00 61.44 174 ILE A N 1
ATOM 1428 C CA . ILE A 1 174 ? 0.586 -22.290 19.607 1.00 61.44 174 ILE A CA 1
ATOM 1429 C C . ILE A 1 174 ? 2.060 -21.907 19.662 1.00 61.44 174 ILE A C 1
ATOM 1431 O O . ILE A 1 174 ? 2.604 -21.688 20.747 1.00 61.44 174 ILE A O 1
ATOM 1435 N N . VAL A 1 175 ? 2.715 -21.856 18.506 1.00 65.88 175 VAL A N 1
ATOM 1436 C CA . VAL A 1 175 ? 4.114 -21.438 18.398 1.00 65.88 175 VAL A CA 1
ATOM 1437 C C . VAL A 1 175 ? 4.151 -19.997 17.932 1.00 65.88 175 VAL A C 1
ATOM 1439 O O . VAL A 1 175 ? 3.694 -19.689 16.833 1.00 65.88 175 VAL A O 1
ATOM 1442 N N . TYR A 1 176 ? 4.730 -19.130 18.756 1.00 58.62 176 TYR A N 1
ATOM 1443 C CA . TYR A 1 176 ? 5.055 -17.760 18.385 1.00 58.62 176 TYR A CA 1
ATOM 1444 C C . TYR A 1 176 ? 6.551 -17.685 18.053 1.00 58.62 176 TYR A C 1
ATOM 1446 O O . TYR A 1 176 ? 7.371 -17.967 18.927 1.00 58.62 176 TYR A O 1
ATOM 1454 N N . PRO A 1 177 ? 6.929 -17.319 16.820 1.00 53.91 177 PRO A N 1
ATOM 1455 C CA . PRO A 1 177 ? 8.338 -17.195 16.428 1.00 53.91 177 PRO A CA 1
ATOM 1456 C C . PRO A 1 177 ? 9.060 -15.954 16.971 1.00 53.91 177 PRO A C 1
ATOM 1458 O O . PRO A 1 177 ? 10.206 -15.722 16.606 1.00 53.91 177 PRO A O 1
ATOM 1461 N N . ASP A 1 178 ? 8.408 -15.143 17.809 1.00 56.19 178 ASP A N 1
ATOM 1462 C CA . ASP A 1 178 ? 8.973 -13.890 18.307 1.00 56.19 178 ASP A CA 1
ATOM 1463 C C . ASP A 1 178 ? 9.191 -13.916 19.823 1.00 56.19 178 ASP A C 1
ATOM 1465 O O . ASP A 1 178 ? 8.308 -14.300 20.596 1.00 56.19 178 ASP A O 1
ATOM 1469 N N . LYS A 1 179 ? 10.361 -13.437 20.243 1.00 45.81 179 LYS A N 1
ATOM 1470 C CA . LYS A 1 179 ? 10.751 -13.242 21.639 1.00 45.81 179 LYS A CA 1
ATOM 1471 C C . LYS A 1 179 ? 9.853 -12.223 22.345 1.00 45.81 179 LYS A C 1
ATOM 1473 O O . LYS A 1 179 ? 9.626 -12.352 23.546 1.00 45.81 179 LYS A O 1
ATOM 1478 N N . ASP A 1 180 ? 9.291 -11.262 21.617 1.00 47.16 180 ASP A N 1
ATOM 1479 C CA . ASP A 1 180 ? 8.407 -10.245 22.198 1.00 47.16 180 ASP A CA 1
ATOM 1480 C C . ASP A 1 180 ? 6.974 -10.767 22.437 1.00 47.16 180 ASP A C 1
ATOM 1482 O O . ASP A 1 180 ? 6.213 -10.186 23.213 1.00 47.16 180 ASP A O 1
ATOM 1486 N N . ALA A 1 181 ? 6.611 -11.927 21.870 1.00 49.66 181 ALA A N 1
ATOM 1487 C CA . ALA A 1 181 ? 5.319 -12.581 22.112 1.00 49.66 181 ALA A CA 1
ATOM 1488 C C . ALA A 1 181 ? 5.212 -13.241 23.505 1.00 49.66 181 ALA A C 1
ATOM 1490 O O . ALA A 1 181 ? 4.112 -13.580 23.948 1.00 49.66 181 ALA A O 1
ATOM 1491 N N . LEU A 1 182 ? 6.333 -13.376 24.229 1.00 46.03 182 LEU A N 1
ATOM 1492 C CA . LEU A 1 182 ? 6.390 -13.911 25.598 1.00 46.03 182 LEU A CA 1
ATOM 1493 C C . LEU A 1 182 ? 5.506 -13.136 26.588 1.00 46.03 182 LEU A C 1
ATOM 1495 O O . LEU A 1 182 ? 5.003 -13.727 27.539 1.00 46.03 182 LEU A O 1
ATOM 1499 N N . GLY A 1 183 ? 5.288 -11.834 26.367 1.00 47.72 183 GLY A N 1
ATOM 1500 C CA . GLY A 1 183 ? 4.503 -10.987 27.271 1.00 47.72 183 GLY A CA 1
ATOM 1501 C C . GLY A 1 183 ? 2.986 -11.215 27.229 1.00 47.72 183 GLY A C 1
ATOM 1502 O O . GLY A 1 183 ? 2.293 -10.791 28.150 1.00 47.72 183 GLY A O 1
ATOM 1503 N N . MET A 1 184 ? 2.457 -11.872 26.188 1.00 43.41 184 MET A N 1
ATOM 1504 C CA . MET A 1 184 ? 1.008 -12.069 26.000 1.00 43.41 184 MET A CA 1
ATOM 1505 C C . MET A 1 184 ? 0.506 -13.470 26.372 1.00 43.41 184 MET A C 1
ATOM 1507 O O . MET A 1 184 ? -0.702 -13.679 26.478 1.00 43.41 184 MET A O 1
ATOM 1511 N N . ALA A 1 185 ? 1.400 -14.434 26.594 1.00 42.97 185 ALA A N 1
ATOM 1512 C CA . ALA A 1 185 ? 1.019 -15.805 26.905 1.00 42.97 185 ALA A CA 1
ATOM 1513 C C . ALA A 1 185 ? 0.759 -15.992 28.410 1.00 42.97 185 ALA A C 1
ATOM 1515 O O . ALA A 1 185 ? 1.666 -16.294 29.184 1.00 42.97 185 ALA A O 1
ATOM 1516 N N . SER A 1 186 ? -0.498 -15.846 28.835 1.00 38.06 186 SER A N 1
ATOM 1517 C CA . SER A 1 186 ? -0.963 -16.295 30.150 1.00 38.06 186 SER A CA 1
ATOM 1518 C C . SER A 1 186 ? -1.641 -17.667 30.027 1.00 38.06 186 SER A C 1
ATOM 1520 O O . SER A 1 186 ? -2.766 -17.794 29.554 1.00 38.06 186 SER A O 1
ATOM 1522 N N . GLY A 1 187 ? -0.948 -18.731 30.443 1.00 40.44 187 GLY A N 1
ATOM 1523 C CA . GLY A 1 187 ? -1.535 -20.073 30.551 1.00 40.44 187 GLY A CA 1
ATOM 1524 C C . GLY A 1 187 ? -0.633 -21.218 30.089 1.00 40.44 187 GLY A C 1
ATOM 1525 O O . GLY A 1 187 ? 0.379 -21.011 29.431 1.00 40.44 187 GLY A O 1
ATOM 1526 N N . ASN A 1 188 ? -1.034 -22.442 30.457 1.00 33.81 188 ASN A N 1
ATOM 1527 C CA . ASN A 1 188 ? -0.296 -23.721 30.415 1.00 33.81 188 ASN A CA 1
ATOM 1528 C C . ASN A 1 188 ? 0.148 -24.238 29.026 1.00 33.81 188 ASN A C 1
ATOM 1530 O O . ASN A 1 188 ? 0.332 -25.443 28.853 1.00 33.81 188 ASN A O 1
ATOM 1534 N N . THR A 1 189 ? 0.306 -23.380 28.021 1.00 44.75 189 THR A N 1
ATOM 1535 C CA . THR A 1 189 ? 0.760 -23.786 26.690 1.00 44.75 189 THR A CA 1
ATOM 1536 C C . THR A 1 189 ? 1.717 -22.750 26.117 1.00 44.75 189 THR A C 1
ATOM 1538 O O . THR A 1 189 ? 1.282 -21.727 25.598 1.00 44.75 189 THR A O 1
ATOM 1541 N N . LEU A 1 190 ? 3.020 -23.035 26.170 1.00 40.97 190 LEU A N 1
ATOM 1542 C CA . LEU A 1 190 ? 4.001 -22.321 25.360 1.00 40.97 190 LEU A CA 1
ATOM 1543 C C . LEU A 1 190 ? 5.221 -23.210 25.081 1.00 40.97 190 LEU A C 1
ATOM 1545 O O . LEU A 1 190 ? 5.888 -23.669 26.005 1.00 40.97 190 LEU A O 1
ATOM 1549 N N . LEU A 1 191 ? 5.516 -23.426 23.800 1.00 45.88 191 LEU A N 1
ATOM 1550 C CA . LEU A 1 191 ? 6.823 -23.861 23.304 1.00 45.88 191 LEU A CA 1
ATOM 1551 C C . LEU A 1 191 ? 7.305 -22.741 22.376 1.00 45.88 191 LEU A C 1
ATOM 1553 O O . LEU A 1 191 ? 6.795 -22.576 21.271 1.00 45.88 191 LEU A O 1
ATOM 1557 N N . VAL A 1 192 ? 8.225 -21.915 22.876 1.00 45.00 192 VAL A N 1
ATOM 1558 C CA . VAL A 1 192 ? 8.833 -20.803 22.131 1.00 45.00 192 VAL A CA 1
ATOM 1559 C C . VAL A 1 192 ? 10.038 -21.358 21.377 1.00 45.00 192 VAL A C 1
ATOM 1561 O O . VAL A 1 192 ? 11.007 -21.778 22.005 1.00 45.00 192 VAL A O 1
ATOM 1564 N N . LEU A 1 193 ? 10.013 -21.345 20.043 1.00 43.22 193 LEU A N 1
ATOM 1565 C CA . LEU A 1 193 ? 11.157 -21.739 19.204 1.00 43.22 193 LEU A CA 1
ATOM 1566 C C . LEU A 1 193 ? 12.193 -20.604 19.042 1.00 43.22 193 LEU A C 1
ATOM 1568 O O . LEU A 1 193 ? 12.842 -20.494 18.015 1.00 43.22 193 LEU A O 1
ATOM 1572 N N . ASP A 1 194 ? 12.401 -19.800 20.088 1.00 40.34 194 ASP A N 1
ATOM 1573 C CA . ASP A 1 194 ? 13.650 -19.037 20.299 1.00 40.34 194 ASP A CA 1
ATOM 1574 C C . ASP A 1 194 ? 14.684 -19.904 21.060 1.00 40.34 194 ASP A C 1
ATOM 1576 O O . ASP A 1 194 ? 15.743 -19.450 21.490 1.00 40.34 194 ASP A O 1
ATOM 1580 N N . TYR A 1 195 ? 14.356 -21.184 21.280 1.00 42.53 195 TYR A N 1
ATOM 1581 C CA . TYR A 1 195 ? 15.149 -22.113 22.078 1.00 42.53 195 TYR A CA 1
ATOM 1582 C C . TYR A 1 195 ? 16.295 -22.741 21.268 1.00 42.53 195 TYR A C 1
ATOM 1584 O O . TYR A 1 195 ? 17.416 -22.790 21.764 1.00 42.53 195 TYR A O 1
ATOM 1592 N N . GLU A 1 196 ? 16.085 -23.151 20.011 1.00 43.06 196 GLU A N 1
ATOM 1593 C CA . GLU A 1 196 ? 17.125 -23.859 19.239 1.00 43.06 196 GLU A CA 1
ATOM 1594 C C . GLU A 1 196 ? 18.336 -22.985 18.893 1.00 43.06 196 GLU A C 1
ATOM 1596 O O . GLU A 1 196 ? 19.475 -23.424 19.048 1.00 43.06 196 GLU A O 1
ATOM 1601 N N . GLU A 1 197 ? 18.136 -21.732 18.480 1.00 41.78 197 GLU A N 1
ATOM 1602 C CA . GLU A 1 197 ? 19.259 -20.886 18.058 1.00 41.78 197 GLU A CA 1
ATOM 1603 C C . GLU A 1 197 ? 20.061 -20.329 19.247 1.00 41.78 197 GLU A C 1
ATOM 1605 O O . GLU A 1 197 ? 21.279 -20.149 19.166 1.00 41.78 197 GLU A O 1
ATOM 1610 N N . LYS A 1 198 ? 19.402 -20.148 20.396 1.00 41.50 198 LYS A N 1
ATOM 1611 C CA . LYS A 1 198 ? 20.037 -19.773 21.665 1.00 41.50 198 LYS A CA 1
ATOM 1612 C C . LYS A 1 198 ? 20.795 -20.951 22.290 1.00 41.50 198 LYS A C 1
ATOM 1614 O O . LYS A 1 198 ? 21.910 -20.755 22.769 1.00 41.50 198 LYS A O 1
ATOM 1619 N N . LEU A 1 199 ? 20.252 -22.172 22.199 1.00 42.53 199 LEU A N 1
ATOM 1620 C CA . LEU A 1 199 ? 20.927 -23.419 22.591 1.00 42.53 199 LEU A CA 1
ATOM 1621 C C . LEU A 1 199 ? 22.163 -23.703 21.728 1.00 42.53 199 LEU A C 1
ATOM 1623 O O . LEU A 1 199 ? 23.201 -24.110 22.246 1.00 42.53 199 LEU A O 1
ATOM 1627 N N . ARG A 1 200 ? 22.083 -23.429 20.421 1.00 44.81 200 ARG A N 1
ATOM 1628 C CA . ARG A 1 200 ? 23.180 -23.635 19.465 1.00 44.81 200 ARG A CA 1
ATOM 1629 C C . ARG A 1 200 ? 24.372 -22.697 19.691 1.00 44.81 200 ARG A C 1
ATOM 1631 O O . ARG A 1 200 ? 25.485 -23.036 19.310 1.00 44.81 200 ARG A O 1
ATOM 1638 N N . ARG A 1 201 ? 24.153 -21.530 20.312 1.00 43.03 201 ARG A N 1
ATOM 1639 C CA . ARG A 1 201 ? 25.207 -20.550 20.646 1.00 43.03 201 ARG A CA 1
ATOM 1640 C C . ARG A 1 201 ? 25.825 -20.743 22.037 1.00 43.03 201 ARG A C 1
ATOM 1642 O O . ARG A 1 201 ? 26.864 -20.148 22.297 1.00 43.03 201 ARG A O 1
ATOM 1649 N N . GLN A 1 202 ? 25.200 -21.520 22.925 1.00 40.22 202 GLN A N 1
ATOM 1650 C CA . GLN A 1 202 ? 25.638 -21.692 24.322 1.00 40.22 202 GLN A CA 1
ATOM 1651 C C . GLN A 1 202 ? 26.202 -23.086 24.647 1.00 40.22 202 GLN A C 1
ATOM 1653 O O . GLN A 1 202 ? 26.658 -23.300 25.766 1.00 40.22 202 GLN A O 1
ATOM 1658 N N . SER A 1 203 ? 26.196 -24.023 23.697 1.00 39.69 203 SER A N 1
ATOM 1659 C CA . SER A 1 203 ? 26.727 -25.377 23.879 1.00 39.69 203 SER A CA 1
ATOM 1660 C C . SER A 1 203 ? 27.944 -25.609 22.982 1.00 39.69 203 SER A C 1
ATOM 1662 O O . SER A 1 203 ? 27.847 -25.451 21.767 1.00 39.69 203 SER A O 1
ATOM 1664 N N . GLU A 1 204 ? 29.081 -25.996 23.571 1.00 50.28 204 GLU A N 1
ATOM 1665 C CA . GLU A 1 204 ? 30.282 -26.401 22.819 1.00 50.28 204 GLU A CA 1
ATOM 1666 C C . GLU A 1 204 ? 30.108 -27.770 22.129 1.00 50.28 204 GLU A C 1
ATOM 1668 O O . GLU A 1 204 ? 30.784 -28.040 21.138 1.00 50.28 204 GLU A O 1
ATOM 1673 N N . ASP A 1 205 ? 29.179 -28.619 22.596 1.00 46.56 205 ASP A N 1
ATOM 1674 C CA . ASP A 1 205 ? 28.870 -29.923 21.991 1.00 46.56 205 ASP A CA 1
ATOM 1675 C C . ASP A 1 205 ? 27.431 -30.382 22.308 1.00 46.56 205 ASP A C 1
ATOM 1677 O O . ASP A 1 205 ? 27.054 -30.630 23.461 1.00 46.56 205 ASP A O 1
ATOM 1681 N N . LEU A 1 206 ? 26.637 -30.563 21.245 1.00 46.34 206 LEU A N 1
ATOM 1682 C CA . LEU A 1 206 ? 25.263 -31.080 21.261 1.00 46.34 206 LEU A CA 1
ATOM 1683 C C . LEU A 1 206 ? 25.145 -32.464 21.924 1.00 46.34 206 LEU A C 1
ATOM 1685 O O . LEU A 1 206 ? 24.101 -32.767 22.500 1.00 46.34 206 LEU A O 1
ATOM 1689 N N . LYS A 1 207 ? 26.194 -33.302 21.893 1.00 44.31 207 LYS A N 1
ATOM 1690 C CA . LYS A 1 207 ? 26.154 -34.667 22.454 1.00 44.31 207 LYS A CA 1
ATOM 1691 C C . LYS A 1 207 ? 25.999 -34.707 23.970 1.00 44.31 207 LYS A C 1
ATOM 1693 O O . LYS A 1 207 ? 25.401 -35.648 24.483 1.00 44.31 207 LYS A O 1
ATOM 1698 N N . SER A 1 208 ? 26.494 -33.699 24.686 1.00 45.81 208 SER A N 1
ATOM 1699 C CA . SER A 1 208 ? 26.410 -33.650 26.153 1.00 45.81 208 SER A CA 1
ATOM 1700 C C . SER A 1 208 ? 24.969 -33.520 26.674 1.00 45.81 208 SER A C 1
ATOM 1702 O O . SER A 1 208 ? 24.680 -33.918 27.802 1.00 45.81 208 SER A O 1
ATOM 1704 N N . TYR A 1 209 ? 24.053 -33.017 25.840 1.00 45.88 209 TYR A N 1
ATOM 1705 C CA . TYR A 1 209 ? 22.670 -32.727 26.218 1.00 45.88 209 TYR A CA 1
ATOM 1706 C C . TYR A 1 209 ? 21.708 -33.910 25.987 1.00 45.88 209 TYR A C 1
ATOM 1708 O O . TYR A 1 209 ? 20.706 -34.038 26.686 1.00 45.88 209 TYR A O 1
ATOM 1716 N N . PHE A 1 210 ? 22.017 -34.822 25.056 1.00 46.50 210 PHE A N 1
ATOM 1717 C CA . PHE A 1 210 ? 21.124 -35.920 24.643 1.00 46.50 210 PHE A CA 1
ATOM 1718 C C . PHE A 1 210 ? 21.278 -37.231 25.440 1.00 46.50 210 PHE A C 1
ATOM 1720 O O . PHE A 1 210 ? 20.863 -38.288 24.974 1.00 46.50 210 PHE A O 1
ATOM 1727 N N . ASN A 1 211 ? 21.803 -37.195 26.669 1.00 48.47 211 ASN A N 1
ATOM 1728 C CA . ASN A 1 211 ? 21.791 -38.371 27.560 1.00 48.47 211 ASN A CA 1
ATOM 1729 C C . ASN A 1 211 ? 20.411 -38.658 28.204 1.00 48.47 211 ASN A C 1
ATOM 1731 O O . ASN A 1 211 ? 20.301 -39.504 29.090 1.00 48.47 211 ASN A O 1
ATOM 1735 N N . GLY A 1 212 ? 19.350 -37.988 27.749 1.00 51.06 212 GLY A N 1
ATOM 1736 C CA . GLY A 1 212 ? 17.959 -38.419 27.908 1.00 51.06 212 GLY A CA 1
ATOM 1737 C C . GLY A 1 212 ? 17.373 -38.804 26.543 1.00 51.06 212 GLY A C 1
ATOM 1738 O O . GLY A 1 212 ? 17.863 -38.313 25.525 1.00 51.06 212 GLY A O 1
ATOM 1739 N N . PRO A 1 213 ? 16.346 -39.675 26.481 1.00 36.81 213 PRO A N 1
ATOM 1740 C CA . PRO A 1 213 ? 15.770 -40.098 25.208 1.00 36.81 213 PRO A CA 1
ATOM 1741 C C . PRO A 1 213 ? 15.346 -38.871 24.393 1.00 36.81 213 PRO A C 1
ATOM 1743 O O . PRO A 1 213 ? 14.667 -37.987 24.918 1.00 36.81 213 PRO A O 1
ATOM 1746 N N . SER A 1 214 ? 15.772 -38.816 23.124 1.00 42.19 214 SER A N 1
ATOM 1747 C CA . SER A 1 214 ? 15.380 -37.744 22.204 1.00 42.19 214 SER A CA 1
ATOM 1748 C C . SER A 1 214 ? 13.863 -37.567 22.250 1.00 42.19 214 SER A C 1
ATOM 1750 O O . SER A 1 214 ? 13.145 -38.569 22.158 1.00 42.19 214 SER A O 1
ATOM 1752 N N . PRO A 1 215 ? 13.340 -36.335 22.374 1.00 39.28 215 PRO A N 1
ATOM 1753 C CA . PRO A 1 215 ? 11.930 -36.121 22.116 1.00 39.28 215 PRO A CA 1
ATOM 1754 C C . PRO A 1 215 ? 11.655 -36.609 20.693 1.00 39.28 215 PRO A C 1
ATOM 1756 O O . PRO A 1 215 ? 12.274 -36.140 19.739 1.00 39.28 215 PRO A O 1
ATOM 1759 N N . HIS A 1 216 ? 10.757 -37.587 20.560 1.00 38.47 216 HIS A N 1
ATOM 1760 C CA . HIS A 1 216 ? 10.214 -38.004 19.272 1.00 38.47 216 HIS A CA 1
ATOM 1761 C C . HIS A 1 216 ? 9.369 -36.853 18.717 1.00 38.47 216 HIS A C 1
ATOM 1763 O O . HIS A 1 216 ? 8.144 -36.856 18.801 1.00 38.47 216 HIS A O 1
ATOM 1769 N N . LEU A 1 217 ? 10.030 -35.834 18.179 1.00 41.22 217 LEU A N 1
ATOM 1770 C CA . LEU A 1 217 ? 9.459 -35.050 17.103 1.00 41.22 217 LEU A CA 1
ATOM 1771 C C . LEU A 1 217 ? 9.615 -35.920 15.854 1.00 41.22 217 LEU A C 1
ATOM 1773 O O . LEU A 1 217 ? 10.749 -36.263 15.507 1.00 41.22 217 LEU A O 1
ATOM 1777 N N . PRO A 1 218 ? 8.516 -36.360 15.220 1.00 38.28 218 PRO A N 1
ATOM 1778 C CA . PRO A 1 218 ? 8.610 -37.115 13.984 1.00 38.28 218 PRO A CA 1
ATOM 1779 C C . PRO A 1 218 ? 9.393 -36.279 12.969 1.00 38.28 218 PRO A C 1
ATOM 1781 O O . PRO A 1 218 ? 8.975 -35.180 12.607 1.00 38.28 218 PRO A O 1
ATOM 1784 N N . LEU A 1 219 ? 10.543 -36.793 12.526 1.00 36.97 219 LEU A N 1
ATOM 1785 C CA . LEU A 1 219 ? 11.382 -36.191 11.478 1.00 36.97 219 LEU A CA 1
ATOM 1786 C C . LEU A 1 219 ? 10.605 -35.958 10.165 1.00 36.97 219 LEU A C 1
ATOM 1788 O O . LEU A 1 219 ? 11.009 -35.142 9.341 1.00 36.97 219 LEU A O 1
ATOM 1792 N N . GLU A 1 220 ? 9.459 -36.623 10.022 1.00 41.56 220 GLU A N 1
ATOM 1793 C CA . GLU A 1 220 ? 8.445 -36.459 8.975 1.00 41.56 220 GLU A CA 1
ATOM 1794 C C . GLU A 1 220 ? 7.888 -35.024 8.878 1.00 41.56 220 GLU A C 1
ATOM 1796 O O . GLU A 1 220 ? 7.476 -34.602 7.805 1.00 41.56 220 GLU A O 1
ATOM 1801 N N . LEU A 1 221 ? 7.913 -34.238 9.964 1.00 42.59 221 LEU A N 1
ATOM 1802 C CA . LEU A 1 221 ? 7.475 -32.833 9.949 1.00 42.59 221 LEU A CA 1
ATOM 1803 C C . LEU A 1 221 ? 8.534 -31.863 9.399 1.00 42.59 221 LEU A C 1
ATOM 1805 O O . LEU A 1 221 ? 8.199 -30.730 9.061 1.00 42.59 221 LEU A O 1
ATOM 1809 N N . LEU A 1 222 ? 9.803 -32.278 9.336 1.00 39.97 222 LEU A N 1
ATOM 1810 C CA . LEU A 1 222 ? 10.932 -31.413 8.967 1.00 39.97 222 LEU A CA 1
ATOM 1811 C C . LEU A 1 222 ? 11.462 -31.681 7.556 1.00 39.97 222 LEU A C 1
ATOM 1813 O O . LEU A 1 222 ? 12.012 -30.776 6.934 1.00 39.97 222 LEU A O 1
ATOM 1817 N N . ASN A 1 223 ? 11.260 -32.887 7.028 1.00 36.28 223 ASN A N 1
ATOM 1818 C CA . ASN A 1 223 ? 11.645 -33.246 5.668 1.00 36.28 223 ASN A CA 1
ATOM 1819 C C . ASN A 1 223 ? 10.382 -33.545 4.867 1.00 36.28 223 ASN A C 1
ATOM 1821 O O . ASN A 1 223 ? 9.875 -34.662 4.904 1.00 36.28 223 ASN A O 1
ATOM 1825 N N . GLY A 1 224 ? 9.857 -32.529 4.181 1.00 48.84 224 GLY A N 1
ATOM 1826 C CA . GLY A 1 224 ? 8.645 -32.671 3.383 1.00 48.84 224 GLY A CA 1
ATOM 1827 C C . GLY A 1 224 ? 8.723 -33.836 2.396 1.00 48.84 224 GLY A C 1
ATOM 1828 O O . GLY A 1 224 ? 9.711 -33.953 1.677 1.00 48.84 224 GLY A O 1
ATOM 1829 N N . MET A 1 225 ? 7.667 -34.653 2.363 1.00 35.69 225 MET A N 1
ATOM 1830 C CA . MET A 1 225 ? 7.172 -35.367 1.182 1.00 35.69 225 MET A CA 1
ATOM 1831 C C . MET A 1 225 ? 5.774 -35.960 1.449 1.00 35.69 225 MET A C 1
ATOM 1833 O O . MET A 1 225 ? 5.547 -36.631 2.451 1.00 35.69 225 MET A O 1
ATOM 1837 N N . ASP A 1 226 ? 4.889 -35.666 0.494 1.00 38.75 226 ASP A N 1
ATOM 1838 C CA . ASP A 1 226 ? 3.697 -36.380 0.020 1.00 38.75 226 ASP A CA 1
ATOM 1839 C C . ASP A 1 226 ? 2.491 -36.608 0.949 1.00 38.75 226 ASP A C 1
ATOM 1841 O O . ASP A 1 226 ? 2.397 -37.570 1.708 1.00 38.75 226 ASP A O 1
ATOM 1845 N N . PHE A 1 227 ? 1.480 -35.752 0.755 1.00 33.28 227 PHE A N 1
ATOM 1846 C CA . PHE A 1 227 ? 0.093 -36.003 1.145 1.00 33.28 227 PHE A CA 1
ATOM 1847 C C . PHE A 1 227 ? -0.632 -36.765 0.021 1.00 33.28 227 PHE A C 1
ATOM 1849 O O . PHE A 1 227 ? -0.781 -36.237 -1.084 1.00 33.28 227 PHE A O 1
ATOM 1856 N N . LEU A 1 228 ? -1.102 -37.979 0.326 1.00 33.72 228 LEU A N 1
ATOM 1857 C CA . LEU A 1 228 ? -2.266 -38.608 -0.314 1.00 33.72 228 LEU A CA 1
ATOM 1858 C C . LEU A 1 228 ? -3.507 -38.360 0.549 1.00 33.72 228 LEU A C 1
ATOM 1860 O O . LEU A 1 228 ? -3.371 -38.425 1.793 1.00 33.72 228 LEU A O 1
#

Mean predicted aligned error: 12.88 Å

Foldseek 3Di:
DDPPPPPPQDFAFDALVVVLVVLLVQLVFPVLEKEKADDDQNCVRNNQVSVQVSLVSNVVSQRAYEYEYQDLEAEDRHPPLSSQQRHYDYFYDHVVVPNCPWMWMAGQQWIKTWDPPPGTTIGIDRGNVVSVVVVVVRVVVSVVTDGGHYNDDHDHPDQPDDWDWDDDPNDIETERQDPVCVVVDDDDHYDYVVPVVVVVVPDPDPVVVCPDPPPPPPCCVVDDDDDD

Solvent-accessible surface area (backbone atoms only — not comparable to full-atom values): 13647 Å² total; per-residue (Å²): 133,84,82,79,78,82,79,78,88,63,73,34,84,50,54,63,62,58,55,48,55,50,49,54,50,54,39,62,30,84,71,32,40,37,40,32,40,46,72,71,68,63,38,81,69,64,33,60,68,58,42,50,55,49,43,51,41,20,47,76,56,61,30,36,36,42,35,39,26,67,55,57,65,42,66,74,84,70,89,55,61,64,35,50,29,72,23,53,45,68,26,18,36,58,54,91,81,54,67,71,87,49,32,34,44,37,33,66,39,31,36,34,42,32,41,66,77,98,57,39,24,40,35,78,45,82,37,54,69,62,22,52,54,51,51,51,54,49,52,62,50,52,76,71,32,43,76,44,48,63,65,51,96,79,70,54,89,61,85,85,58,75,59,51,73,50,75,57,97,93,41,72,43,52,31,43,78,43,83,80,55,63,83,74,68,84,67,101,62,79,62,60,73,69,46,63,70,54,51,64,75,74,49,99,53,76,73,78,72,58,84,51,85,74,79,86,66,66,65,69,80,75,55,84,79,84,89,130

Sequence (228 aa):
MKKITQISCVLQCATVNDLYDLSLKSAQSKEKKVFIYEKSDLSKIIGSEKAEELRKLFLKNEIKIKQITNVPIIPSFSRNVEFVNNCMFFRDLPKETFNIDNEILIFDDIVAVYNIEPKLKLTIIKDKSFAENQKQLFTNLWEQGQTPKLGFEYKPNHSFYNSINFAIQKKHIIVYPDKDALGMASGNTLLVLDYEEKLRRQSEDLKSYFNGPSPHLPLELLNGMDFL

pLDDT: mean 78.17, std 23.11, range [33.28, 98.69]

Radius of gyration: 22.6 Å; Cα contacts (8 Å, |Δi|>4): 315; chains: 1; bounding box: 68×55×52 Å

Secondary structure (DSSP, 8-state):
---------PPEE--HHHHHHHHHHHTT-TTSEEEEEESS-THHHH-HHHHHHHHHHHHHTT-EEEEEES-SEEPP--S-HHHHHHHEEEEE--TTT----SEEEEETTEEEEEE-SSS-EEEEEE-HHHHHHHHHHHHHHHTTPBPPEESS----SS-----EEEEETTEEEEE---GGGGGT--SS----TTHHHHHHHH-S-GGGT-SSPPP---GGGTS-----